Protein AF-0000000082588141 (afdb_homodimer)

Organism: Myotis myotis (NCBI:txid51298)

Sequence (376 aa):
MLQYVCDSSPEVRQAAAYGLGVMAQYGGDNYRPFCTEALPLLVRVIQSVDSKTKENVNATENCISAVGKIMKFKPDCVNVEEVLPHWLSWLPLHEDKEEAVQTFSYLCDLIESNHPIVLGPNNTNLPKIFSIIAEGEMHEAIKHEDPCAKRLANVVRQVQTSGGLWTECIAHLSPEHQAAIQELLNSAMLQYVCDSSPEVRQAAAYGLGVMAQYGGDNYRPFCTEALPLLVRVIQSVDSKTKENVNATENCISAVGKIMKFKPDCVNVEEVLPHWLSWLPLHEDKEEAVQTFSYLCDLIESNHPIVLGPNNTNLPKIFSIIAEGEMHEAIKHEDPCAKRLANVVRQVQTSGGLWTECIAHLSPEHQAAIQELLNSA

Radius of gyration: 24.06 Å; Cα contacts (8 Å, |Δi|>4): 519; chains: 2; bounding box: 43×70×49 Å

Foldseek 3Di:
DQVQCQPPQLVSVLVVLLVLLCCLQPNDPVCLQVLLSNLVSLVCLLPDPCCCPPRRVNSNLSSLLSVLSNCVRVVVSDPCLVCVVVSLVSADRQDPLVSRLSNLQSLLVCVVVVPCSCQDDVRPCVLVVLLRQLVCQVRVSDDLVDPSLVSVLVSLVVLVVVPVSNVVSLVSDDPSSNVSNVVSNVSD/DQVQCQPPQLVSVLVVLLVLLCCLQPNDPVCLQVLLSNLVSLVCLLPDPCCCPPRRVNSNLSSLLSVLSNCVRVVVSDVCLVCVVVSLVSADRQDPLVSRLSNLQSLLVCVVVVPCSCLDDVRPCVLSVLLRQLVCQLRVSDPLPDPSLVSVLVSLVVLVVVPVSNVVSLVSDDPSSNVSNVVSNVSD

Structure (mmCIF, N/CA/C/O backbone):
data_AF-0000000082588141-model_v1
#
loop_
_entity.id
_entity.type
_entity.pdbx_description
1 polymer 'Importin 5'
#
loop_
_atom_site.group_PDB
_atom_site.id
_atom_site.type_symbol
_atom_site.label_atom_id
_atom_site.label_alt_id
_atom_site.label_comp_id
_atom_site.label_asym_id
_atom_site.label_entity_id
_atom_site.label_seq_id
_atom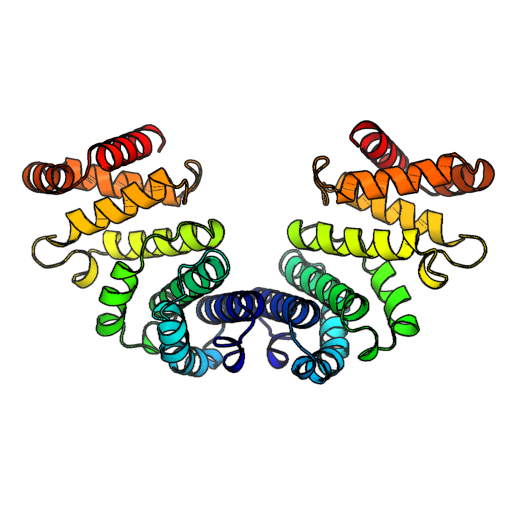_site.pdbx_PDB_ins_code
_atom_site.Cartn_x
_atom_site.Cartn_y
_atom_site.Cartn_z
_atom_site.occupancy
_atom_site.B_iso_or_equiv
_atom_site.auth_seq_id
_atom_site.auth_comp_id
_atom_site.auth_asym_id
_atom_site.auth_atom_id
_atom_site.pdbx_PDB_model_num
ATOM 1 N N . MET A 1 1 ? -15.891 -0.976 -2.75 1 80.69 1 MET A N 1
ATOM 2 C CA . MET A 1 1 ? -14.633 -1.536 -3.24 1 80.69 1 MET A CA 1
ATOM 3 C C . MET A 1 1 ? -14.805 -2.121 -4.637 1 80.69 1 MET A C 1
ATOM 5 O O . MET A 1 1 ? -14.062 -1.771 -5.559 1 80.69 1 MET A O 1
ATOM 9 N N . LEU A 1 2 ? -15.867 -2.846 -4.918 1 88.88 2 LEU A N 1
ATOM 10 C CA . LEU A 1 2 ? -16.078 -3.533 -6.188 1 88.88 2 LEU A CA 1
ATOM 11 C C . LEU A 1 2 ? -16.266 -2.533 -7.324 1 88.88 2 LEU A C 1
ATOM 13 O O . LEU A 1 2 ? -15.719 -2.719 -8.414 1 88.88 2 LEU A O 1
ATOM 17 N N . GLN A 1 3 ? -16.953 -1.489 -7.016 1 88.06 3 GLN A N 1
ATOM 18 C CA . GLN A 1 3 ? -17.312 -0.537 -8.062 1 88.06 3 GLN A CA 1
ATOM 19 C C . GLN A 1 3 ? -16.078 0.215 -8.57 1 88.06 3 GLN A C 1
ATOM 21 O O . GLN A 1 3 ? -16.125 0.835 -9.633 1 88.06 3 GLN A O 1
ATOM 26 N N . TYR A 1 4 ? -15.008 0.095 -7.844 1 93.5 4 TYR A N 1
ATOM 27 C CA . TYR A 1 4 ? -13.852 0.921 -8.164 1 93.5 4 TYR A CA 1
ATOM 28 C C . TYR A 1 4 ? -12.781 0.103 -8.883 1 93.5 4 TYR A C 1
ATOM 30 O O . TYR A 1 4 ? -11.766 0.648 -9.328 1 93.5 4 TYR A O 1
ATOM 38 N N . VAL A 1 5 ? -13 -1.153 -9.055 1 96.44 5 VAL A N 1
ATOM 39 C CA . VAL A 1 5 ? -12.031 -2.047 -9.672 1 96.44 5 VAL A CA 1
ATOM 40 C C . VAL A 1 5 ? -11.828 -1.655 -11.133 1 96.44 5 VAL A C 1
ATOM 42 O O . VAL A 1 5 ? -10.734 -1.826 -11.688 1 96.44 5 VAL A O 1
ATOM 45 N N . CYS A 1 6 ? -12.836 -1.077 -11.758 1 96.88 6 CYS A N 1
ATOM 46 C CA . CYS A 1 6 ? -12.758 -0.706 -13.172 1 96.88 6 CYS A CA 1
ATOM 47 C C . CYS A 1 6 ? -12.805 0.808 -13.336 1 96.88 6 CYS A C 1
ATOM 49 O O . CYS A 1 6 ? -13.289 1.309 -14.359 1 96.88 6 CYS A O 1
ATOM 51 N N . ASP A 1 7 ? -12.43 1.57 -12.352 1 96.56 7 ASP A N 1
ATOM 52 C CA . ASP A 1 7 ? -12.414 3.029 -12.391 1 96.56 7 ASP A CA 1
ATOM 53 C C . ASP A 1 7 ? -11.516 3.533 -13.516 1 96.56 7 ASP A C 1
ATOM 55 O O . ASP A 1 7 ? -10.609 2.824 -13.961 1 96.56 7 ASP A O 1
ATOM 59 N N . SER A 1 8 ? -11.812 4.707 -13.984 1 95.94 8 SER A N 1
ATOM 60 C CA . SER A 1 8 ? -10.984 5.301 -15.031 1 95.94 8 SER A CA 1
ATOM 61 C C . SER A 1 8 ? -9.594 5.645 -14.516 1 95.94 8 SER A C 1
ATOM 63 O O . SER A 1 8 ? -8.633 5.688 -15.289 1 95.94 8 SER A O 1
ATOM 65 N N . SER A 1 9 ? -9.453 5.914 -13.219 1 96.69 9 SER A N 1
ATOM 66 C CA . SER A 1 9 ? -8.172 6.223 -12.609 1 96.69 9 SER A CA 1
ATOM 67 C C . SER A 1 9 ? -7.406 4.949 -12.25 1 96.69 9 SER A C 1
ATOM 69 O O . SER A 1 9 ? -7.883 4.133 -11.469 1 96.69 9 SER A O 1
ATOM 71 N N . PRO A 1 10 ? -6.199 4.758 -12.781 1 97.62 10 PRO A N 1
ATOM 72 C CA . PRO A 1 10 ? -5.422 3.561 -12.453 1 97.62 10 PRO A CA 1
ATOM 73 C C . PRO A 1 10 ? -5.07 3.475 -10.969 1 97.62 10 PRO A C 1
ATOM 75 O O . PRO A 1 10 ? -4.996 2.377 -10.414 1 97.62 10 PRO A O 1
ATOM 78 N N . GLU A 1 11 ? -4.891 4.637 -10.352 1 97.62 11 GLU A N 1
ATOM 79 C CA . GLU A 1 11 ? -4.574 4.652 -8.922 1 97.62 11 GLU A CA 1
ATOM 80 C C . GLU A 1 11 ? -5.738 4.117 -8.094 1 97.62 11 GLU A C 1
ATOM 82 O O . GLU A 1 11 ? -5.535 3.357 -7.145 1 97.62 11 GLU A O 1
ATOM 87 N N . VAL A 1 12 ? -6.898 4.531 -8.523 1 97.12 12 VAL A N 1
ATOM 88 C CA . VAL A 1 12 ? -8.102 4.074 -7.832 1 97.12 12 VAL A CA 1
ATOM 89 C C . VAL A 1 12 ? -8.289 2.576 -8.07 1 97.12 12 VAL A C 1
ATOM 91 O O . VAL A 1 12 ? -8.609 1.833 -7.141 1 97.12 12 VAL A O 1
ATOM 94 N N . ARG A 1 13 ? -8.039 2.117 -9.305 1 98.12 13 ARG A N 1
ATOM 95 C CA . ARG A 1 13 ? -8.125 0.689 -9.594 1 98.12 13 ARG A CA 1
ATOM 96 C C . ARG A 1 13 ? -7.125 -0.103 -8.758 1 98.12 13 ARG A C 1
ATOM 98 O O . ARG A 1 13 ? -7.453 -1.168 -8.234 1 98.12 13 ARG A O 1
ATOM 105 N N . GLN A 1 14 ? -5.918 0.408 -8.664 1 98.12 14 GLN A N 1
ATOM 106 C CA . GLN A 1 14 ? -4.871 -0.254 -7.891 1 98.12 14 GLN A CA 1
ATOM 107 C C . GLN A 1 14 ? -5.277 -0.412 -6.43 1 98.12 14 GLN A C 1
ATOM 109 O O . GLN A 1 14 ? -5.129 -1.49 -5.852 1 98.12 14 GLN A O 1
ATOM 114 N N . ALA A 1 15 ? -5.781 0.652 -5.859 1 97.12 15 ALA A N 1
ATOM 115 C CA . ALA A 1 15 ? -6.199 0.633 -4.461 1 97.12 15 ALA A CA 1
ATOM 116 C C . ALA A 1 15 ? -7.352 -0.344 -4.25 1 97.12 15 ALA A C 1
ATOM 118 O O . ALA A 1 15 ? -7.391 -1.058 -3.244 1 97.12 1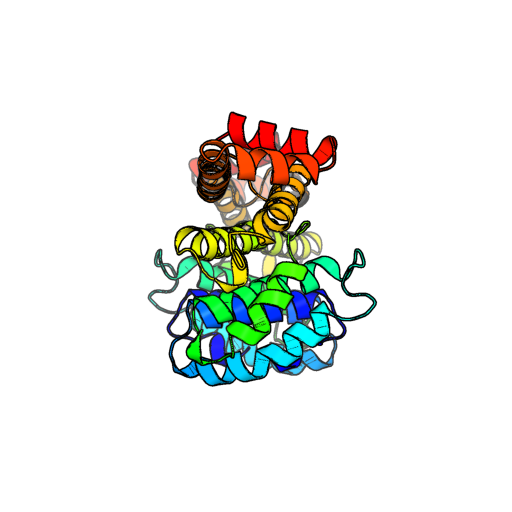5 ALA A O 1
ATOM 119 N N . ALA A 1 16 ? -8.305 -0.338 -5.18 1 96.62 16 ALA A N 1
ATOM 120 C CA . ALA A 1 16 ? -9.453 -1.237 -5.086 1 96.62 16 ALA A CA 1
ATOM 121 C C . ALA A 1 16 ? -9.016 -2.697 -5.141 1 96.62 16 ALA A C 1
ATOM 123 O O . ALA A 1 16 ? -9.445 -3.514 -4.324 1 96.62 16 ALA A O 1
ATOM 124 N N . ALA A 1 17 ? -8.148 -3 -6.098 1 97.81 17 ALA A N 1
ATOM 125 C CA . ALA A 1 17 ? -7.641 -4.363 -6.242 1 97.81 17 ALA A CA 1
ATOM 126 C C . ALA A 1 17 ? -6.879 -4.801 -4.992 1 97.81 17 ALA A C 1
ATOM 128 O O . ALA A 1 17 ? -7.066 -5.914 -4.5 1 97.81 17 ALA A O 1
ATOM 129 N N . TYR A 1 18 ? -6.047 -3.887 -4.527 1 97.81 18 TYR A N 1
ATOM 130 C CA . TYR A 1 18 ? -5.32 -4.16 -3.291 1 97.81 18 TYR A CA 1
ATOM 131 C C . TYR A 1 18 ? -6.281 -4.473 -2.15 1 97.81 18 TYR A C 1
ATOM 133 O O . TYR A 1 18 ? -6.098 -5.453 -1.426 1 97.81 18 TYR A O 1
ATOM 141 N N . GLY A 1 19 ? -7.277 -3.686 -1.973 1 96.44 19 GLY A N 1
ATOM 142 C CA . GLY A 1 19 ? -8.273 -3.906 -0.935 1 96.44 19 GLY A CA 1
ATOM 143 C C . GLY A 1 19 ? -8.984 -5.238 -1.064 1 96.44 19 GLY A C 1
ATOM 144 O O . GLY A 1 19 ? -9.188 -5.941 -0.071 1 96.44 19 GLY A O 1
ATOM 145 N N . LEU A 1 20 ? -9.336 -5.609 -2.24 1 96.56 20 LEU A N 1
ATOM 146 C CA . LEU A 1 20 ? -10.016 -6.883 -2.475 1 96.56 20 LEU A CA 1
ATOM 147 C C . LEU A 1 20 ? -9.117 -8.047 -2.076 1 96.56 20 LEU A C 1
ATOM 149 O O . LEU A 1 20 ? -9.586 -9.016 -1.472 1 96.56 20 LEU A O 1
ATOM 153 N N . GLY A 1 21 ? -7.84 -7.941 -2.453 1 97.38 21 GLY A N 1
ATOM 154 C CA . GLY A 1 21 ? -6.91 -8.977 -2.027 1 97.38 21 GLY A CA 1
ATOM 155 C C . GLY A 1 21 ? -6.82 -9.109 -0.519 1 97.38 21 GLY A C 1
ATOM 156 O O . GLY A 1 21 ? -6.824 -10.227 0.009 1 97.38 21 GLY A O 1
ATOM 157 N N . VAL A 1 22 ? -6.734 -7.988 0.142 1 97.06 22 VAL A N 1
ATOM 158 C CA . VAL A 1 22 ? -6.641 -7.973 1.599 1 97.06 22 VAL A CA 1
ATOM 159 C C . VAL A 1 22 ? -7.902 -8.586 2.203 1 97.06 22 VAL A C 1
ATOM 161 O O . VAL A 1 22 ? -7.828 -9.359 3.164 1 97.06 22 VAL A O 1
ATOM 164 N N . MET A 1 23 ? -9.047 -8.242 1.633 1 95.75 23 MET A N 1
ATOM 165 C CA . MET A 1 23 ? -10.305 -8.781 2.135 1 95.75 23 MET A CA 1
ATOM 166 C C . MET A 1 23 ? -10.367 -10.289 1.958 1 95.75 23 MET A C 1
ATOM 168 O O . MET A 1 23 ? -10.883 -11 2.822 1 95.75 23 MET A O 1
ATOM 172 N N . ALA A 1 24 ? -9.898 -10.758 0.836 1 96.88 24 ALA A N 1
ATOM 173 C CA . ALA A 1 24 ? -9.844 -12.203 0.623 1 96.88 24 ALA A CA 1
ATOM 174 C C . ALA A 1 24 ? -8.984 -12.883 1.679 1 96.88 24 ALA A C 1
ATOM 176 O O . ALA A 1 24 ? -9.344 -13.938 2.201 1 96.88 24 ALA A O 1
ATOM 177 N N . GLN A 1 25 ? -7.926 -12.297 2.014 1 97.25 25 GLN A N 1
ATOM 178 C CA . GLN A 1 25 ? -6.926 -12.906 2.881 1 97.25 25 GLN A CA 1
ATOM 179 C C . GLN A 1 25 ? -7.309 -12.766 4.352 1 97.25 25 GLN A C 1
ATOM 181 O O . GLN A 1 25 ? -7.137 -13.695 5.137 1 97.25 25 GLN A O 1
ATOM 186 N N . TYR A 1 26 ? -7.832 -11.594 4.711 1 96.88 26 TYR A N 1
ATOM 187 C CA . TYR A 1 26 ? -7.992 -11.312 6.137 1 96.88 26 TYR A CA 1
ATOM 188 C C . TYR A 1 26 ? -9.461 -11.109 6.492 1 96.88 26 TYR A C 1
ATOM 190 O O . TYR A 1 26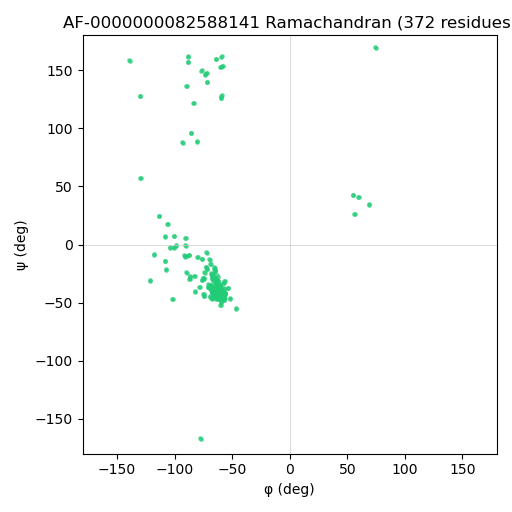 ? -9.812 -10.984 7.668 1 96.88 26 TYR A O 1
ATOM 198 N N . GLY A 1 27 ? -10.195 -11.062 5.43 1 93.12 27 GLY A N 1
ATOM 199 C CA . GLY A 1 27 ? -11.617 -10.898 5.684 1 93.12 27 GLY A CA 1
ATOM 200 C C . GLY A 1 27 ? -12.297 -12.18 6.141 1 93.12 27 GLY A C 1
ATOM 201 O O . GLY A 1 27 ? -11.781 -13.273 5.898 1 93.12 27 GLY A O 1
ATOM 202 N N . GLY A 1 28 ? -13.266 -12.219 6.902 1 88.81 28 GLY A N 1
ATOM 203 C CA . GLY A 1 28 ? -14.031 -13.383 7.328 1 88.81 28 GLY A CA 1
ATOM 204 C C . GLY A 1 28 ? -14.992 -13.883 6.273 1 88.81 28 GLY A C 1
ATOM 205 O O . GLY A 1 28 ? -14.906 -13.5 5.105 1 88.81 28 GLY A O 1
ATOM 206 N N . ASP A 1 29 ? -15.898 -14.742 6.617 1 90.31 29 ASP A N 1
ATOM 207 C CA . ASP A 1 29 ? -16.828 -15.414 5.719 1 90.31 29 ASP A CA 1
ATOM 208 C C . ASP A 1 29 ? -17.797 -14.414 5.086 1 90.31 29 ASP A C 1
ATOM 210 O O . ASP A 1 29 ? -18.312 -14.656 3.994 1 90.31 29 ASP A O 1
ATOM 214 N N . ASN A 1 30 ? -17.922 -13.273 5.691 1 88.88 30 ASN A N 1
ATOM 215 C CA . ASN A 1 30 ? -18.844 -12.258 5.188 1 88.88 30 ASN A CA 1
ATOM 216 C C . ASN A 1 30 ? -18.312 -11.602 3.914 1 88.88 30 ASN A C 1
ATOM 218 O O . ASN A 1 30 ? -19.047 -10.914 3.207 1 88.88 30 ASN A O 1
ATOM 222 N N . TYR A 1 31 ? -17.078 -11.922 3.531 1 91.12 31 TYR A N 1
ATOM 223 C CA . TYR A 1 31 ? -16.469 -11.305 2.355 1 91.12 31 TYR A CA 1
ATOM 224 C C . TYR A 1 31 ? -16.531 -12.242 1.156 1 91.12 31 TYR A C 1
ATOM 226 O O . TYR A 1 31 ? -16.172 -11.867 0.042 1 91.12 31 TYR A O 1
ATOM 234 N N . ARG A 1 32 ? -17.031 -13.414 1.361 1 91.88 32 ARG A N 1
ATOM 235 C CA . ARG A 1 32 ? -17.047 -14.438 0.325 1 91.88 32 ARG A CA 1
ATOM 236 C C . ARG A 1 32 ? -17.812 -13.969 -0.901 1 91.88 32 ARG A C 1
ATOM 238 O O . ARG A 1 32 ? -17.312 -14.039 -2.025 1 91.88 32 ARG A O 1
ATOM 245 N N . PRO A 1 33 ? -19 -13.383 -0.737 1 90.44 33 PRO A N 1
ATOM 246 C CA . PRO A 1 33 ? -19.719 -12.922 -1.924 1 90.44 33 PRO A CA 1
ATOM 247 C C . PRO A 1 33 ? -18.969 -11.828 -2.688 1 90.44 33 PRO A C 1
ATOM 249 O O . PRO A 1 33 ? -19.047 -11.766 -3.916 1 90.44 33 PRO A O 1
ATOM 252 N N . PHE A 1 34 ? -18.234 -11.07 -1.982 1 88.12 34 PHE A N 1
ATOM 253 C CA . PHE A 1 34 ? -17.453 -10 -2.602 1 88.12 34 PHE A CA 1
ATOM 254 C C . PHE A 1 34 ? -16.344 -10.562 -3.477 1 88.12 34 PHE A C 1
ATOM 256 O O . PHE A 1 34 ? -16.094 -10.055 -4.57 1 88.12 34 PHE A O 1
ATOM 263 N N . CYS A 1 35 ? -15.773 -11.594 -2.99 1 92.25 35 CYS A N 1
ATOM 264 C CA . CYS A 1 35 ? -14.711 -12.234 -3.752 1 92.25 35 CYS A CA 1
ATOM 265 C C . CYS A 1 35 ? -15.25 -12.844 -5.039 1 92.25 35 CYS A C 1
ATOM 267 O O . CYS A 1 35 ? -14.625 -12.734 -6.098 1 92.25 35 CYS A O 1
ATOM 269 N N . THR A 1 36 ? -16.422 -13.406 -4.941 1 95.88 36 THR A N 1
ATOM 270 C CA . THR A 1 36 ? -17.047 -14.023 -6.102 1 95.88 36 THR A CA 1
ATOM 271 C C . THR A 1 36 ? -17.375 -12.969 -7.156 1 95.88 36 THR A C 1
ATOM 273 O O . THR A 1 36 ? -17.109 -13.164 -8.344 1 95.88 36 THR A O 1
ATOM 276 N N . GLU A 1 37 ? -17.906 -11.898 -6.672 1 96.25 37 GLU A N 1
ATOM 277 C CA . GLU A 1 37 ? -18.328 -10.836 -7.582 1 96.25 37 GLU A CA 1
ATOM 278 C C . GLU A 1 37 ? -17.141 -10.078 -8.148 1 96.25 37 GLU A C 1
ATOM 280 O O . GLU A 1 37 ? -17.219 -9.516 -9.242 1 96.25 37 GLU A O 1
ATOM 285 N N . ALA A 1 38 ? -16.062 -10.109 -7.43 1 97.12 38 ALA A N 1
ATOM 286 C CA . ALA A 1 38 ? -14.891 -9.32 -7.789 1 97.12 38 ALA A CA 1
ATOM 287 C C . ALA A 1 38 ? -14.141 -9.961 -8.953 1 97.12 38 ALA A C 1
ATOM 289 O O . ALA A 1 38 ? -13.539 -9.266 -9.773 1 97.12 38 ALA A O 1
ATOM 290 N N . LEU A 1 39 ? -14.188 -11.273 -9.062 1 97.69 39 LEU A N 1
ATOM 291 C CA . LEU A 1 39 ? -13.305 -12.016 -9.953 1 97.69 39 LEU A CA 1
ATOM 292 C C . LEU A 1 39 ? -13.5 -11.578 -11.398 1 97.69 39 LEU A C 1
ATOM 294 O O . LEU A 1 39 ? -12.539 -11.219 -12.078 1 97.69 39 LEU A O 1
ATOM 298 N N . PRO A 1 40 ? -14.758 -11.516 -11.906 1 97.62 40 PRO A N 1
ATOM 299 C CA . PRO A 1 40 ? -14.922 -11.117 -13.305 1 97.62 40 PRO A CA 1
ATOM 300 C C . PRO A 1 40 ? -14.461 -9.688 -13.562 1 97.62 40 PRO A C 1
ATOM 302 O O . PRO A 1 40 ? -13.969 -9.375 -14.656 1 97.62 40 PRO A O 1
ATOM 305 N N . LEU A 1 41 ? -14.602 -8.805 -12.609 1 98.19 41 LEU A N 1
ATOM 306 C CA . LEU A 1 41 ? -14.164 -7.422 -12.758 1 98.19 41 LEU A CA 1
ATOM 307 C C . LEU A 1 41 ? -12.641 -7.336 -12.805 1 98.19 41 LEU A C 1
ATOM 309 O O . LEU A 1 41 ? -12.078 -6.609 -13.625 1 98.19 41 LEU A O 1
ATOM 313 N N . LEU A 1 42 ? -11.992 -8.078 -11.883 1 98.56 42 LEU A N 1
ATOM 314 C CA . LEU A 1 42 ? -10.539 -8.125 -11.875 1 98.56 42 LEU A CA 1
ATOM 315 C C . LEU A 1 42 ? -9.992 -8.641 -13.203 1 98.56 42 LEU A C 1
ATOM 317 O O . LEU A 1 42 ? -9.078 -8.047 -13.773 1 98.56 42 LEU A O 1
ATOM 321 N N . VAL A 1 43 ? -10.562 -9.672 -13.695 1 98.44 43 VAL A N 1
ATOM 322 C CA . VAL A 1 43 ? -10.141 -10.289 -14.945 1 98.44 43 VAL A CA 1
ATOM 323 C C . VAL A 1 43 ? -10.32 -9.305 -16.094 1 98.44 43 VAL A C 1
ATOM 325 O O . VAL A 1 43 ? -9.469 -9.227 -16.984 1 98.44 43 VAL A O 1
ATOM 328 N N . ARG A 1 44 ? -11.398 -8.602 -16.078 1 98.06 44 ARG A N 1
ATOM 329 C CA . ARG A 1 44 ? -11.656 -7.605 -17.094 1 98.06 44 ARG A CA 1
ATOM 330 C C . ARG A 1 44 ? -10.531 -6.578 -17.156 1 98.06 44 ARG A C 1
ATOM 332 O O . ARG A 1 44 ? -10.07 -6.223 -18.25 1 98.06 44 ARG A O 1
ATOM 339 N N . VAL A 1 45 ? -10.07 -6.078 -16.016 1 98.56 45 VAL A N 1
ATOM 340 C CA . VAL A 1 45 ? -8.992 -5.098 -15.961 1 98.56 45 VAL A CA 1
ATOM 341 C C . VAL A 1 45 ? -7.703 -5.727 -16.484 1 98.56 45 VAL A C 1
ATOM 343 O O . VAL A 1 45 ? -6.977 -5.105 -17.266 1 98.56 45 VAL A O 1
ATOM 346 N N . ILE A 1 46 ? -7.395 -6.949 -16.125 1 98.75 46 ILE A N 1
ATOM 347 C CA . ILE A 1 46 ? -6.168 -7.648 -16.5 1 98.75 46 ILE A CA 1
ATOM 348 C C . ILE A 1 46 ? -6.121 -7.836 -18.016 1 98.75 46 ILE A C 1
ATOM 350 O O . ILE A 1 46 ? -5.059 -7.715 -18.641 1 98.75 46 ILE A O 1
ATOM 354 N N . GLN A 1 47 ? -7.23 -8 -18.594 1 98.31 47 GLN A N 1
ATOM 355 C CA . GLN A 1 47 ? -7.281 -8.359 -20.016 1 98.31 47 GLN A CA 1
ATOM 356 C C . GLN A 1 47 ? -7.535 -7.133 -20.891 1 98.31 47 GLN A C 1
ATOM 358 O O . GLN A 1 47 ? -7.625 -7.242 -22.109 1 98.31 47 GLN A O 1
ATOM 363 N N . SER A 1 48 ? -7.672 -6.016 -20.266 1 98 48 SER A N 1
ATOM 364 C CA . SER A 1 48 ? -7.871 -4.801 -21.062 1 98 48 SER A CA 1
ATOM 365 C C . SER A 1 48 ? -6.691 -4.547 -21.984 1 98 48 SER A C 1
ATOM 367 O O . SER A 1 48 ? -5.559 -4.91 -21.688 1 98 48 SER A O 1
ATOM 369 N N . VAL A 1 49 ? -6.898 -3.881 -23.094 1 97.5 49 VAL A N 1
ATOM 370 C CA . VAL A 1 49 ? -5.922 -3.689 -24.172 1 97.5 49 VAL A CA 1
ATOM 371 C C . VAL A 1 49 ? -4.77 -2.822 -23.656 1 97.5 49 VAL A C 1
ATOM 373 O O . VAL A 1 49 ? -3.615 -3.029 -24.047 1 97.5 49 VAL A O 1
ATOM 376 N N . ASP A 1 50 ? -5.023 -1.93 -22.75 1 97.56 50 ASP A N 1
ATOM 377 C CA . ASP A 1 50 ? -4.004 -0.995 -22.281 1 97.56 50 ASP A CA 1
ATOM 378 C C . ASP A 1 50 ? -3.51 -1.375 -20.891 1 97.56 50 ASP A C 1
ATOM 380 O O . ASP A 1 50 ? -2.92 -0.551 -20.188 1 97.56 50 ASP A O 1
ATOM 384 N N . SER A 1 51 ? -3.758 -2.613 -20.453 1 97.94 51 SER A N 1
ATOM 385 C CA . SER A 1 51 ? -3.492 -3.035 -19.078 1 97.94 51 SER A CA 1
ATOM 386 C C . SER A 1 51 ? -2 -2.994 -18.766 1 97.94 51 SER A C 1
ATOM 388 O O . SER A 1 51 ? -1.606 -2.791 -17.625 1 97.94 51 SER A O 1
ATOM 390 N N . LYS A 1 52 ? -1.149 -3.059 -19.781 1 96.75 52 LYS A N 1
ATOM 391 C CA . LYS A 1 52 ? 0.282 -3.207 -19.531 1 96.75 52 LYS A CA 1
ATOM 392 C C . LYS A 1 52 ? 1.031 -1.917 -19.859 1 96.75 52 LYS A C 1
ATOM 394 O O . LYS A 1 52 ? 2.264 -1.891 -19.844 1 96.75 52 LYS A O 1
ATOM 399 N N . THR A 1 53 ? 0.272 -0.872 -20.156 1 97.81 53 THR A N 1
ATOM 400 C CA . THR A 1 53 ? 0.933 0.417 -20.328 1 97.81 53 THR A CA 1
ATOM 401 C C . THR A 1 53 ? 1.567 0.873 -19.016 1 97.81 53 THR A C 1
ATOM 403 O O . THR A 1 53 ? 1.193 0.4 -17.938 1 97.81 53 THR A O 1
ATOM 406 N N . LYS A 1 54 ? 2.531 1.774 -19.109 1 97.06 54 LYS A N 1
ATOM 407 C CA . LYS A 1 54 ? 3.242 2.295 -17.953 1 97.06 54 LYS A CA 1
ATOM 408 C C . LYS A 1 54 ? 2.27 2.834 -16.906 1 97.06 54 LYS A C 1
ATOM 410 O O . LYS A 1 54 ? 2.479 2.658 -15.703 1 97.06 54 LYS A O 1
ATOM 415 N N . GLU A 1 55 ? 1.202 3.445 -17.328 1 97 55 GLU A N 1
ATOM 416 C CA . GLU A 1 55 ? 0.225 4.074 -16.438 1 97 55 GLU A CA 1
ATOM 417 C C . GLU A 1 55 ? -0.643 3.031 -15.742 1 97 55 GLU A C 1
ATOM 419 O O . GLU A 1 55 ? -1.054 3.223 -14.594 1 97 55 GLU A O 1
ATOM 424 N N . ASN A 1 56 ? -0.865 1.863 -16.391 1 98.12 56 ASN A N 1
ATOM 425 C CA . ASN A 1 56 ? -1.893 0.938 -15.93 1 98.12 56 ASN A CA 1
ATOM 426 C C . ASN A 1 56 ? -1.279 -0.311 -15.305 1 98.12 56 ASN A C 1
ATOM 428 O O . ASN A 1 56 ? -1.967 -1.066 -14.617 1 98.12 56 ASN A O 1
ATOM 432 N N . VAL A 1 57 ? -0.033 -0.529 -15.508 1 98.12 57 VAL A N 1
ATOM 433 C CA . VAL A 1 57 ? 0.586 -1.817 -15.211 1 98.12 57 VAL A CA 1
ATOM 434 C C . VAL A 1 57 ? 0.493 -2.104 -13.711 1 98.12 57 VAL A C 1
ATOM 436 O O . VAL A 1 57 ? 0.261 -3.246 -13.305 1 98.12 57 VAL A O 1
ATOM 439 N N . ASN A 1 58 ? 0.677 -1.109 -12.875 1 98 58 ASN A N 1
ATOM 440 C CA . ASN A 1 58 ? 0.603 -1.34 -11.43 1 98 58 ASN A CA 1
ATOM 441 C C . ASN A 1 58 ? -0.796 -1.774 -11.008 1 98 58 ASN A C 1
ATOM 443 O O . ASN A 1 58 ? -0.945 -2.664 -10.164 1 98 58 ASN A O 1
ATOM 447 N N . ALA A 1 59 ? -1.803 -1.128 -11.555 1 98.25 59 ALA A N 1
ATOM 448 C CA . ALA A 1 59 ? -3.18 -1.529 -11.281 1 98.25 59 ALA A CA 1
ATOM 449 C C . ALA A 1 59 ? -3.445 -2.951 -11.766 1 98.25 59 ALA A C 1
ATOM 451 O O . ALA A 1 59 ? -4.062 -3.752 -11.062 1 98.25 59 ALA A O 1
ATOM 452 N N . THR A 1 60 ? -2.969 -3.252 -12.93 1 98.69 60 THR A N 1
ATOM 453 C CA . THR A 1 60 ? -3.129 -4.586 -13.5 1 98.69 60 THR A CA 1
ATOM 454 C C . THR A 1 60 ? -2.479 -5.637 -12.609 1 98.69 60 THR A C 1
ATOM 456 O O . THR A 1 60 ? -3.084 -6.672 -12.312 1 98.69 60 THR A O 1
ATOM 459 N N . GLU A 1 61 ? -1.303 -5.332 -12.164 1 98.62 61 GLU A N 1
ATOM 460 C CA . GLU A 1 61 ? -0.557 -6.297 -11.359 1 98.62 61 GLU A CA 1
ATOM 461 C C . GLU A 1 61 ? -1.211 -6.5 -10 1 98.62 61 GLU A C 1
ATOM 463 O O . GLU A 1 61 ? -1.198 -7.609 -9.453 1 98.62 61 GLU A O 1
ATOM 468 N N . ASN A 1 62 ? -1.764 -5.438 -9.438 1 98.69 62 ASN A N 1
ATOM 469 C CA . ASN A 1 62 ? -2.523 -5.602 -8.203 1 98.69 62 ASN A CA 1
ATOM 470 C C . ASN A 1 62 ? -3.766 -6.461 -8.422 1 98.69 62 ASN A C 1
ATOM 472 O O . ASN A 1 62 ? -4.168 -7.215 -7.535 1 98.69 62 ASN A O 1
ATOM 476 N N . CYS A 1 63 ? -4.363 -6.355 -9.586 1 98.75 63 CYS A N 1
ATOM 477 C CA . CYS A 1 63 ? -5.5 -7.215 -9.906 1 98.75 63 CYS A CA 1
ATOM 478 C C . CYS A 1 63 ? -5.07 -8.672 -9.984 1 98.75 63 CYS A C 1
ATOM 480 O O . CYS A 1 63 ? -5.762 -9.555 -9.469 1 98.75 63 CYS A O 1
ATOM 482 N N . ILE A 1 64 ? -3.982 -8.914 -10.617 1 98.81 64 ILE A N 1
ATOM 483 C CA . ILE A 1 64 ? -3.463 -10.273 -10.727 1 98.81 64 ILE A CA 1
ATOM 484 C C . ILE A 1 64 ? -3.207 -10.844 -9.328 1 98.81 64 ILE A C 1
ATOM 486 O O . ILE A 1 64 ? -3.602 -11.969 -9.031 1 98.81 64 ILE A O 1
ATOM 490 N N . SER A 1 65 ? -2.574 -10.016 -8.523 1 98.75 65 SER A N 1
ATOM 491 C CA . SER A 1 65 ? -2.299 -10.43 -7.148 1 98.75 65 SER A CA 1
ATOM 492 C C . SER A 1 65 ? -3.59 -10.711 -6.387 1 98.75 65 SER A C 1
ATOM 494 O O . SER A 1 65 ? -3.664 -11.672 -5.613 1 98.75 65 SER A O 1
ATOM 496 N N . ALA A 1 66 ? -4.574 -9.859 -6.562 1 98.5 66 ALA A N 1
ATOM 497 C CA . ALA A 1 66 ? -5.859 -10.055 -5.891 1 98.5 66 ALA A CA 1
ATOM 498 C C . ALA A 1 66 ? -6.5 -11.375 -6.309 1 98.5 66 ALA A C 1
ATOM 500 O O . ALA A 1 66 ? -7.043 -12.102 -5.473 1 98.5 66 ALA A O 1
ATOM 501 N N . VAL A 1 67 ? -6.453 -11.711 -7.582 1 98.62 67 VAL A N 1
ATOM 502 C CA . VAL A 1 67 ? -6.984 -12.984 -8.07 1 98.62 67 VAL A CA 1
ATOM 503 C C . VAL A 1 67 ? -6.273 -14.141 -7.367 1 98.62 67 VAL A C 1
ATOM 505 O O . VAL A 1 67 ? -6.918 -15.086 -6.914 1 98.62 67 VAL A O 1
ATOM 508 N N . GLY A 1 68 ? -4.965 -14.008 -7.297 1 98.62 68 GLY A N 1
ATOM 509 C CA . GLY A 1 68 ? -4.203 -15.023 -6.586 1 98.62 68 GLY A CA 1
ATOM 510 C C . GLY A 1 68 ? -4.625 -15.188 -5.141 1 98.62 68 GLY A C 1
ATOM 511 O O . GLY A 1 68 ? -4.797 -16.312 -4.66 1 98.62 68 GLY A O 1
ATOM 512 N N . LYS A 1 69 ? -4.82 -14.117 -4.449 1 98.5 69 LYS A N 1
ATOM 513 C CA . LYS A 1 69 ? -5.223 -14.156 -3.047 1 98.5 69 LYS A CA 1
ATOM 514 C C . LYS A 1 69 ? -6.605 -14.781 -2.891 1 98.5 69 LYS A C 1
ATOM 516 O O . LYS A 1 69 ? -6.848 -15.539 -1.951 1 98.5 69 LYS A O 1
ATOM 521 N N . ILE A 1 70 ? -7.465 -14.453 -3.801 1 98.12 70 ILE A N 1
ATOM 522 C CA . ILE A 1 70 ? -8.805 -15.031 -3.758 1 98.12 70 ILE A CA 1
ATOM 523 C C . ILE A 1 70 ? -8.719 -16.547 -3.91 1 98.12 70 ILE A C 1
ATOM 525 O O . ILE A 1 70 ? -9.328 -17.297 -3.139 1 98.12 70 ILE A O 1
ATOM 529 N N . MET A 1 71 ? -7.941 -17.031 -4.867 1 98 71 MET A N 1
ATOM 530 C CA . MET A 1 71 ? -7.801 -18.469 -5.074 1 98 71 MET A CA 1
ATOM 531 C C . MET A 1 71 ? -7.16 -19.125 -3.859 1 98 71 MET A C 1
ATOM 533 O O . MET A 1 71 ? -7.543 -20.234 -3.477 1 98 71 MET A O 1
ATOM 537 N N . LYS A 1 72 ? -6.262 -18.469 -3.285 1 97.75 72 LYS A N 1
ATOM 538 C CA . LYS A 1 72 ? -5.5 -19.047 -2.184 1 97.75 72 LYS A CA 1
ATOM 539 C C . LYS A 1 72 ? -6.328 -19.094 -0.903 1 97.75 72 LYS A C 1
ATOM 541 O O . LYS A 1 72 ? -6.359 -20.109 -0.208 1 97.75 72 LYS A O 1
ATOM 546 N N . PHE A 1 73 ? -7.059 -18.016 -0.615 1 97.56 73 PHE A N 1
ATOM 547 C CA . PHE A 1 73 ? -7.629 -17.875 0.72 1 97.56 73 PHE A CA 1
ATOM 548 C C . PHE A 1 73 ? -9.133 -18.109 0.691 1 97.56 73 PHE A C 1
ATOM 550 O O . PHE A 1 73 ? -9.75 -18.359 1.729 1 97.56 73 PHE A O 1
ATOM 557 N N . LYS A 1 74 ? -9.719 -17.938 -0.464 1 97.19 74 LYS A N 1
ATOM 558 C CA . LYS A 1 74 ? -11.148 -18.172 -0.643 1 97.19 74 LYS A CA 1
ATOM 559 C C . LYS A 1 74 ? -11.406 -19.078 -1.842 1 97.19 74 LYS A C 1
ATOM 561 O O . LYS A 1 74 ? -12.195 -18.75 -2.727 1 97.19 74 LYS A O 1
ATOM 566 N N . PRO A 1 75 ? -10.812 -20.281 -1.821 1 95.75 75 PRO A N 1
ATOM 567 C CA . PRO A 1 75 ? -10.906 -21.141 -3.004 1 95.75 75 PRO A CA 1
ATOM 568 C C . PRO A 1 75 ? -12.336 -21.578 -3.289 1 95.75 75 PRO A C 1
ATOM 570 O O . PRO A 1 75 ? -12.68 -21.891 -4.438 1 95.75 75 PRO A O 1
ATOM 573 N N . ASP A 1 76 ? -13.234 -21.562 -2.328 1 95.5 76 ASP A N 1
ATOM 574 C CA . ASP A 1 76 ? -14.609 -22.031 -2.49 1 95.5 76 ASP A CA 1
ATOM 575 C C . ASP A 1 76 ? -15.469 -20.969 -3.184 1 95.5 76 ASP A C 1
ATOM 577 O O . ASP A 1 76 ? -16.578 -21.281 -3.639 1 95.5 76 ASP A O 1
ATOM 581 N N . CYS A 1 77 ? -14.914 -19.781 -3.301 1 94.75 77 CYS A N 1
ATOM 582 C CA . CYS A 1 77 ? -15.688 -18.688 -3.879 1 94.75 77 CYS A CA 1
ATOM 583 C C . CYS A 1 77 ? -15.484 -18.609 -5.387 1 94.75 77 CYS A C 1
ATOM 585 O O . CYS A 1 77 ? -16.172 -17.859 -6.074 1 94.75 77 CYS A O 1
ATOM 587 N N . VAL A 1 78 ? -14.508 -19.375 -5.879 1 95.88 78 VAL A N 1
ATOM 588 C CA . VAL A 1 78 ? -14.203 -19.312 -7.301 1 95.88 78 VAL A CA 1
ATOM 589 C C . VAL A 1 78 ? -13.922 -20.719 -7.828 1 95.88 78 VAL A C 1
ATOM 591 O O . VAL A 1 78 ? -13.695 -21.641 -7.047 1 95.88 78 VAL A O 1
ATOM 594 N N . ASN A 1 79 ? -14.062 -20.891 -9.117 1 96.19 79 ASN A N 1
ATOM 595 C CA . ASN A 1 79 ? -13.602 -22.109 -9.758 1 96.19 79 ASN A CA 1
ATOM 596 C C . ASN A 1 79 ? -12.094 -22.078 -10.008 1 96.19 79 ASN A C 1
ATOM 598 O O . ASN A 1 79 ? -11.656 -21.703 -11.094 1 96.19 79 ASN A O 1
ATOM 602 N N . VAL A 1 80 ? -11.344 -22.5 -9.07 1 96.75 80 VAL A N 1
ATOM 603 C CA . VAL A 1 80 ? -9.883 -22.422 -9.109 1 96.75 80 VAL A CA 1
ATOM 604 C C . VAL A 1 80 ? -9.352 -23.125 -10.352 1 96.75 80 VAL A C 1
ATOM 606 O O . VAL A 1 80 ? -8.445 -22.625 -11.016 1 96.75 80 VAL A O 1
ATOM 609 N N . GLU A 1 81 ? -9.867 -24.203 -10.68 1 95.69 81 GLU A N 1
ATOM 610 C CA . GLU A 1 81 ? -9.414 -25 -11.82 1 95.69 81 GLU A CA 1
ATOM 611 C C . GLU A 1 81 ? -9.531 -24.203 -13.117 1 95.69 81 GLU A C 1
ATOM 613 O O . GLU A 1 81 ? -8.672 -24.312 -14 1 95.69 81 GLU A O 1
ATOM 618 N N . GLU A 1 82 ? -10.547 -23.469 -13.141 1 96.62 82 GLU A N 1
ATOM 619 C CA . GLU A 1 82 ? -10.789 -22.688 -14.352 1 96.62 82 GLU A CA 1
ATOM 620 C C . GLU A 1 82 ? -9.906 -21.438 -14.383 1 96.62 82 GLU A C 1
ATOM 622 O O . GLU A 1 82 ? -9.445 -21.031 -15.445 1 96.62 82 GLU A O 1
ATOM 627 N N . VAL A 1 83 ? -9.664 -20.828 -13.289 1 97.5 83 VAL A N 1
ATOM 628 C CA . VAL A 1 83 ? -9.016 -19.516 -13.211 1 97.5 83 VAL A CA 1
ATOM 629 C C . VAL A 1 83 ? -7.496 -19.703 -13.188 1 97.5 83 VAL A C 1
ATOM 631 O O . VAL A 1 83 ? -6.762 -18.859 -13.727 1 97.5 83 VAL A O 1
ATOM 634 N N . LEU A 1 84 ? -7.039 -20.766 -12.672 1 97.62 84 LEU A N 1
ATOM 635 C CA . LEU A 1 84 ? -5.633 -20.969 -12.344 1 97.62 84 LEU A CA 1
ATOM 636 C C . LEU A 1 84 ? -4.777 -20.953 -13.609 1 97.62 84 LEU A C 1
ATOM 638 O O . LEU A 1 84 ? -3.738 -20.281 -13.648 1 97.62 84 LEU A O 1
ATOM 642 N N . PRO A 1 85 ? -5.18 -21.578 -14.742 1 96.5 85 PRO A N 1
ATOM 643 C CA . PRO A 1 85 ? -4.363 -21.516 -15.953 1 96.5 85 PRO A CA 1
ATOM 644 C C . PRO A 1 85 ? -4.211 -20.078 -16.484 1 96.5 85 PRO A C 1
ATOM 646 O O . PRO A 1 85 ? -3.143 -19.703 -16.969 1 96.5 85 PRO A O 1
ATOM 649 N N . HIS A 1 86 ? -5.234 -19.312 -16.359 1 97.44 86 HIS A N 1
ATOM 650 C CA . HIS A 1 86 ? -5.164 -17.906 -16.766 1 97.44 86 HIS A CA 1
ATOM 651 C C . HIS A 1 86 ? -4.234 -17.125 -15.859 1 97.44 86 HIS A C 1
ATOM 653 O O . HIS A 1 86 ? -3.396 -16.359 -16.344 1 97.44 86 HIS A O 1
ATOM 659 N N . TRP A 1 87 ? -4.422 -17.344 -14.578 1 98.38 87 TRP A N 1
ATOM 660 C CA . TRP A 1 87 ? -3.584 -16.656 -13.609 1 98.38 87 TRP A CA 1
ATOM 661 C C . TRP A 1 87 ? -2.105 -16.922 -13.875 1 98.38 87 TRP A C 1
ATOM 663 O O . TRP A 1 87 ? -1.294 -15.984 -13.875 1 98.38 87 TRP A O 1
ATOM 673 N N . LEU A 1 88 ? -1.766 -18.156 -14.188 1 97.19 88 LEU A N 1
ATOM 674 C CA . LEU A 1 88 ? -0.388 -18.516 -14.508 1 97.19 88 LEU A CA 1
ATOM 675 C C . LEU A 1 88 ? 0.104 -17.766 -15.734 1 97.19 88 LEU A C 1
ATOM 677 O O . LEU A 1 88 ? 1.268 -17.359 -15.797 1 97.19 88 LEU A O 1
ATOM 681 N N . SER A 1 89 ? -0.76 -17.562 -16.625 1 96.88 89 SER A N 1
ATOM 682 C CA . SER A 1 89 ? -0.381 -16.906 -17.875 1 96.88 89 SER A CA 1
ATOM 683 C C . SER A 1 89 ? -0.122 -15.414 -17.672 1 96.88 89 SER A C 1
ATOM 685 O O . SER A 1 89 ? 0.493 -14.766 -18.516 1 96.88 89 SER A O 1
ATOM 687 N N . TRP A 1 90 ? -0.616 -14.836 -16.609 1 98.06 90 TRP A N 1
ATOM 688 C CA . TRP A 1 90 ? -0.448 -13.406 -16.344 1 98.06 90 TRP A CA 1
ATOM 689 C C . TRP A 1 90 ? 0.854 -13.148 -15.586 1 98.06 90 TRP A C 1
ATOM 691 O O . TRP A 1 90 ? 1.25 -11.992 -15.398 1 98.06 90 TRP A O 1
ATOM 701 N N . LEU A 1 91 ? 1.568 -14.211 -15.109 1 97.56 91 LEU A N 1
ATOM 702 C CA . LEU A 1 91 ? 2.787 -14.086 -14.312 1 97.56 91 LEU A CA 1
ATOM 703 C C . LEU A 1 91 ? 4.016 -14.008 -15.219 1 97.56 91 LEU A C 1
ATOM 705 O O . LEU A 1 91 ? 3.98 -14.461 -16.359 1 97.56 91 LEU A O 1
ATOM 709 N N . PRO A 1 92 ? 5.082 -13.398 -14.602 1 97.38 92 PRO A N 1
ATOM 710 C CA . PRO A 1 92 ? 5.254 -12.789 -13.281 1 97.38 92 PRO A CA 1
ATOM 711 C C . PRO A 1 92 ? 4.871 -11.312 -13.258 1 97.38 92 PRO A C 1
ATOM 713 O O . PRO A 1 92 ? 4.641 -10.711 -14.305 1 97.38 92 PRO A O 1
ATOM 716 N N . LEU A 1 93 ? 4.641 -10.766 -12.094 1 97.38 93 LEU A N 1
ATOM 717 C CA . LEU A 1 93 ? 4.551 -9.32 -11.898 1 97.38 93 LEU A CA 1
ATOM 718 C C . LEU A 1 93 ? 5.934 -8.68 -11.969 1 97.38 93 LEU A C 1
ATOM 720 O O . LEU A 1 93 ? 6.91 -9.242 -11.469 1 97.38 93 LEU A O 1
ATOM 724 N N . HIS A 1 94 ? 6.031 -7.43 -12.492 1 91.75 94 HIS A N 1
ATOM 725 C CA . HIS A 1 94 ? 7.336 -6.828 -12.742 1 91.75 94 HIS A CA 1
ATOM 726 C C . HIS A 1 94 ? 7.496 -5.52 -11.977 1 91.75 94 HIS A C 1
ATOM 728 O O . HIS A 1 94 ? 8.602 -5.168 -11.555 1 91.75 94 HIS A O 1
ATOM 734 N N . GLU A 1 95 ? 6.496 -4.859 -11.773 1 92.62 95 GLU A N 1
ATOM 735 C CA . GLU A 1 95 ? 6.59 -3.488 -11.281 1 92.62 95 GLU A CA 1
ATOM 736 C C . GLU A 1 95 ? 6.277 -3.416 -9.789 1 92.62 95 GLU A C 1
ATOM 738 O O . GLU A 1 95 ? 7.016 -2.795 -9.023 1 92.62 95 GLU A O 1
ATOM 743 N N . ASP A 1 96 ? 5.242 -4.027 -9.375 1 93.12 96 ASP A N 1
ATOM 744 C CA . ASP A 1 96 ? 4.848 -4.012 -7.973 1 93.12 96 ASP A CA 1
ATOM 745 C C . ASP A 1 96 ? 5.566 -5.105 -7.188 1 93.12 96 ASP A C 1
ATOM 747 O O . ASP A 1 96 ? 5.055 -6.223 -7.062 1 93.12 96 ASP A O 1
ATOM 751 N N . LYS A 1 97 ? 6.594 -4.793 -6.574 1 90.81 97 LYS A N 1
ATOM 752 C CA . LYS A 1 97 ? 7.48 -5.773 -5.949 1 90.81 97 LYS A CA 1
ATOM 753 C C . LYS A 1 97 ? 6.82 -6.406 -4.727 1 90.81 97 LYS A C 1
ATOM 755 O O . LYS A 1 97 ? 7.004 -7.598 -4.465 1 90.81 97 LYS A O 1
ATOM 760 N N . GLU A 1 98 ? 6.078 -5.598 -4.012 1 90.12 98 GLU A N 1
ATOM 761 C CA . GLU 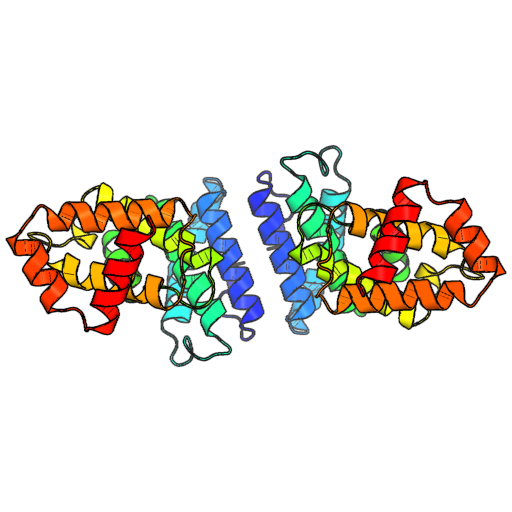A 1 98 ? 5.398 -6.133 -2.838 1 90.12 98 GLU A CA 1
ATOM 762 C C . GLU A 1 98 ? 4.379 -7.199 -3.23 1 90.12 98 GLU A C 1
ATOM 764 O O . GLU A 1 98 ? 4.309 -8.258 -2.604 1 90.12 98 GLU A O 1
ATOM 769 N N . GLU A 1 99 ? 3.65 -6.914 -4.305 1 95.62 99 GLU A N 1
ATOM 770 C CA . GLU A 1 99 ? 2.654 -7.879 -4.762 1 95.62 99 GLU A CA 1
ATOM 771 C C . GLU A 1 99 ? 3.314 -9.062 -5.461 1 95.62 99 GLU A C 1
ATOM 773 O O . GLU A 1 99 ? 2.791 -10.18 -5.43 1 95.62 99 GLU A O 1
ATOM 778 N N . ALA A 1 100 ? 4.477 -8.812 -6.074 1 96.5 100 ALA A N 1
ATOM 779 C CA . ALA A 1 100 ? 5.203 -9.891 -6.75 1 96.5 100 ALA A CA 1
ATOM 780 C C . ALA A 1 100 ? 5.602 -10.984 -5.77 1 96.5 100 ALA A C 1
ATOM 782 O O . ALA A 1 100 ? 5.422 -12.172 -6.051 1 96.5 100 ALA A O 1
ATOM 783 N N . VAL A 1 101 ? 6.066 -10.648 -4.664 1 95.06 101 VAL A N 1
ATOM 784 C CA . VAL A 1 101 ? 6.492 -11.602 -3.648 1 95.06 101 VAL A CA 1
ATOM 785 C C . VAL A 1 101 ? 5.312 -12.484 -3.24 1 95.06 101 VAL A C 1
ATOM 787 O O . VAL A 1 101 ? 5.457 -13.703 -3.109 1 95.06 101 VAL A O 1
ATOM 790 N N . GLN A 1 102 ? 4.172 -11.844 -3.07 1 95.75 102 GLN A N 1
ATOM 791 C CA . GLN A 1 102 ? 2.988 -12.594 -2.66 1 95.75 102 GLN A CA 1
ATOM 792 C C . GLN A 1 102 ? 2.553 -13.57 -3.748 1 95.75 102 GLN A C 1
ATOM 794 O O . GLN A 1 102 ? 2.152 -14.695 -3.451 1 95.75 102 GLN A O 1
ATOM 799 N N . THR A 1 103 ? 2.566 -13.148 -4.957 1 97.69 103 THR A N 1
ATOM 800 C CA . THR A 1 103 ? 2.152 -14 -6.066 1 97.69 103 THR A CA 1
ATOM 801 C C . THR A 1 103 ? 3.105 -15.18 -6.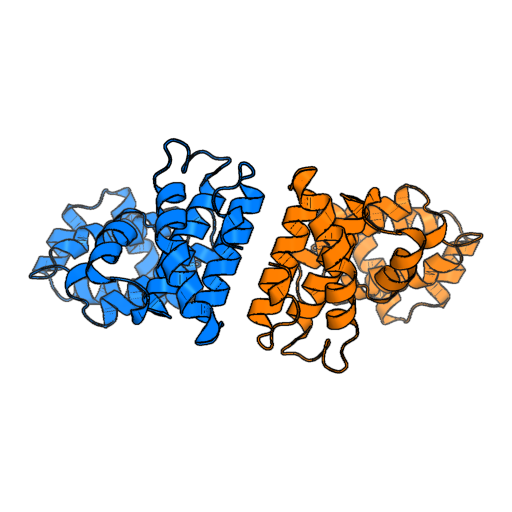227 1 97.69 103 THR A C 1
ATOM 803 O O . THR A 1 103 ? 2.668 -16.312 -6.445 1 97.69 103 THR A O 1
ATOM 806 N N . PHE A 1 104 ? 4.41 -14.914 -6.062 1 97.5 104 PHE A N 1
ATOM 807 C CA . PHE A 1 104 ? 5.383 -16 -6.148 1 97.5 104 PHE A CA 1
ATOM 808 C C . PHE A 1 104 ? 5.234 -16.953 -4.973 1 97.5 104 PHE A C 1
ATOM 810 O O . PHE A 1 104 ? 5.414 -18.172 -5.125 1 97.5 104 PHE A O 1
ATOM 817 N N . SER A 1 105 ? 4.98 -16.406 -3.846 1 97.06 105 SER A N 1
ATOM 818 C CA . SER A 1 105 ? 4.75 -17.266 -2.684 1 97.06 105 SER A CA 1
ATOM 819 C C . SER A 1 105 ? 3.611 -18.25 -2.936 1 97.06 105 SER A C 1
ATOM 821 O O . SER A 1 105 ? 3.725 -19.422 -2.609 1 97.06 105 SER A O 1
ATOM 823 N N . TYR A 1 106 ? 2.543 -17.75 -3.473 1 98.44 106 TYR A N 1
ATOM 824 C CA . TYR A 1 106 ? 1.423 -18.625 -3.781 1 98.44 106 TYR A CA 1
ATOM 825 C C . TYR A 1 106 ? 1.802 -19.641 -4.855 1 98.44 106 TYR A C 1
ATOM 827 O O . TYR A 1 106 ? 1.409 -20.797 -4.789 1 98.44 106 TYR A O 1
ATOM 835 N N . LEU A 1 107 ? 2.555 -19.203 -5.863 1 97.88 107 LEU A N 1
ATOM 836 C CA . LEU A 1 107 ? 3.049 -20.125 -6.879 1 97.88 107 LEU A CA 1
ATOM 837 C C . LEU A 1 107 ? 3.855 -21.25 -6.242 1 97.88 107 LEU A C 1
ATOM 839 O O . LEU A 1 107 ? 3.666 -22.422 -6.574 1 97.88 107 LEU A O 1
ATOM 843 N N . CYS A 1 108 ? 4.695 -20.938 -5.305 1 97 108 CYS A N 1
ATOM 844 C CA . CYS A 1 108 ? 5.469 -21.953 -4.586 1 97 108 CYS A CA 1
ATOM 845 C C . CYS A 1 108 ? 4.551 -22.922 -3.859 1 97 108 CYS A C 1
ATOM 847 O O . CYS A 1 108 ? 4.781 -24.141 -3.885 1 97 108 CYS A O 1
ATOM 849 N N . ASP A 1 109 ? 3.523 -22.344 -3.188 1 97.88 109 ASP A N 1
ATOM 850 C CA . ASP A 1 109 ? 2.555 -23.203 -2.531 1 97.88 109 ASP A CA 1
ATOM 851 C C . ASP A 1 109 ? 2.01 -24.25 -3.502 1 97.88 109 ASP A C 1
ATOM 853 O O . ASP A 1 109 ? 1.916 -25.438 -3.162 1 97.88 109 ASP A O 1
ATOM 857 N N . LEU A 1 110 ? 1.649 -23.828 -4.656 1 97.62 110 LEU A N 1
ATOM 858 C CA . LEU A 1 110 ? 1.023 -24.688 -5.656 1 97.62 110 LEU A CA 1
ATOM 859 C C . LEU A 1 110 ? 2.008 -25.734 -6.168 1 97.62 110 LEU A C 1
ATOM 861 O O . LEU A 1 110 ? 1.651 -26.891 -6.328 1 97.62 110 LEU A O 1
ATOM 865 N N . ILE A 1 111 ? 3.238 -25.328 -6.391 1 96.19 111 ILE A N 1
ATOM 866 C CA . ILE A 1 111 ? 4.266 -26.234 -6.875 1 96.19 111 ILE A CA 1
ATOM 867 C C . ILE A 1 111 ? 4.586 -27.281 -5.801 1 96.19 111 ILE A C 1
ATOM 869 O O . ILE A 1 111 ? 4.637 -28.484 -6.082 1 96.19 111 ILE A O 1
ATOM 873 N N . GLU A 1 112 ? 4.75 -26.812 -4.59 1 95.19 112 GLU A N 1
ATOM 874 C CA . GLU A 1 112 ? 5.133 -27.672 -3.477 1 95.19 112 GLU A CA 1
ATOM 875 C C . GLU A 1 112 ? 4.027 -28.672 -3.143 1 95.19 112 GLU A C 1
ATOM 877 O O . GLU A 1 112 ? 4.297 -29.75 -2.621 1 95.19 112 GLU A O 1
ATOM 882 N N . SER A 1 113 ? 2.848 -28.344 -3.459 1 95.94 113 SER A N 1
ATOM 883 C CA . SER A 1 113 ? 1.727 -29.25 -3.217 1 95.94 113 SER A CA 1
ATOM 884 C C . SER A 1 113 ? 1.475 -30.141 -4.418 1 95.94 113 SER A C 1
ATOM 886 O O . SER A 1 113 ? 0.489 -30.891 -4.449 1 95.94 113 SER A O 1
ATOM 888 N N . ASN A 1 114 ? 2.328 -30.078 -5.438 1 94.88 114 ASN A N 1
ATOM 889 C CA . ASN A 1 114 ? 2.223 -30.844 -6.676 1 94.88 114 ASN A CA 1
ATOM 890 C C . ASN A 1 114 ? 0.869 -30.641 -7.348 1 94.88 114 ASN A C 1
ATOM 892 O O . ASN A 1 114 ? 0.217 -31.594 -7.754 1 94.88 114 ASN A O 1
ATOM 896 N N . HIS A 1 115 ? 0.438 -29.406 -7.359 1 96.06 115 HIS A N 1
ATOM 897 C CA . HIS A 1 115 ? -0.872 -29.109 -7.93 1 96.06 115 HIS A CA 1
ATOM 898 C C . HIS A 1 115 ? -0.939 -29.531 -9.398 1 96.06 115 HIS A C 1
ATOM 900 O O . HIS A 1 115 ? -0.157 -29.047 -10.219 1 96.06 115 HIS A O 1
ATOM 906 N N . PRO A 1 116 ? -1.837 -30.297 -9.844 1 95.5 116 PRO A N 1
ATOM 907 C CA . PRO A 1 116 ? -1.812 -30.906 -11.172 1 95.5 116 PRO A CA 1
ATOM 908 C C . PRO A 1 116 ? -1.997 -29.875 -12.289 1 95.5 116 PRO A C 1
ATOM 910 O O . PRO A 1 116 ? -1.402 -30.016 -13.367 1 95.5 116 PRO A O 1
ATOM 913 N N . ILE A 1 117 ? -2.787 -28.891 -12.047 1 95.38 117 ILE A N 1
ATOM 914 C CA . ILE A 1 117 ? -3.029 -27.891 -13.086 1 95.38 117 ILE A CA 1
ATOM 915 C C . ILE A 1 117 ? -1.778 -27.047 -13.281 1 95.38 117 ILE A C 1
ATOM 917 O O . ILE A 1 117 ? -1.473 -26.625 -14.398 1 95.38 117 ILE A O 1
ATOM 921 N N . VAL A 1 118 ? -1.057 -26.75 -12.25 1 96.5 118 VAL A N 1
ATOM 922 C CA . VAL A 1 118 ? 0.124 -25.891 -12.297 1 96.5 118 VAL A CA 1
ATOM 923 C C . VAL A 1 118 ? 1.29 -26.656 -12.922 1 96.5 118 VAL A C 1
ATOM 925 O O . VAL A 1 118 ? 1.954 -26.156 -13.828 1 96.5 118 VAL A O 1
ATOM 928 N N . LEU A 1 119 ? 1.519 -27.844 -12.586 1 95.06 119 LEU A N 1
ATOM 929 C CA . LEU A 1 119 ? 2.658 -28.609 -13.07 1 95.06 119 LEU A CA 1
ATOM 930 C C . LEU A 1 119 ? 2.332 -29.297 -14.391 1 95.06 119 LEU A C 1
ATOM 932 O O . LEU A 1 119 ? 3.213 -29.469 -15.234 1 95.06 119 LEU A O 1
ATOM 936 N N . GLY A 1 120 ? 1.033 -29.594 -14.617 1 93.25 120 GLY A N 1
ATOM 937 C CA . GLY A 1 120 ? 0.624 -30.328 -15.812 1 93.25 120 GLY A CA 1
ATOM 938 C C . GLY A 1 120 ? 0.959 -31.797 -15.758 1 93.25 120 GLY A C 1
ATOM 939 O O . GLY A 1 120 ? 1.661 -32.25 -14.852 1 93.25 120 GLY A O 1
ATOM 940 N N . PRO A 1 121 ? 0.381 -32.531 -16.781 1 92.31 121 PRO A N 1
ATOM 941 C CA . PRO A 1 121 ? 0.735 -33.938 -16.859 1 92.31 121 PRO A CA 1
ATOM 942 C C . PRO A 1 121 ? 2.234 -34.188 -17.047 1 92.31 121 PRO A C 1
ATOM 944 O O . PRO A 1 121 ? 2.85 -33.562 -17.922 1 92.31 121 PRO A O 1
ATOM 947 N N . ASN A 1 122 ? 2.865 -35.031 -16.203 1 89.12 122 ASN A N 1
ATOM 948 C CA . ASN A 1 122 ? 4.289 -35.375 -16.234 1 89.12 122 ASN A CA 1
ATOM 949 C C . ASN A 1 122 ? 5.145 -34.094 -16.125 1 89.12 122 ASN A C 1
ATOM 951 O O . ASN A 1 122 ? 6.191 -34 -16.766 1 89.12 122 ASN A O 1
ATOM 955 N N . ASN A 1 123 ? 4.645 -33.031 -15.523 1 91.88 123 ASN A N 1
ATOM 956 C CA . ASN A 1 123 ? 5.359 -31.781 -15.242 1 91.88 123 ASN A CA 1
ATOM 957 C C . ASN A 1 123 ? 5.68 -31.016 -16.516 1 91.88 123 ASN A C 1
ATOM 959 O O . ASN A 1 123 ? 6.711 -30.344 -16.609 1 91.88 123 ASN A O 1
ATOM 963 N N . THR A 1 124 ? 4.781 -31.109 -17.484 1 91.5 124 THR A N 1
ATOM 964 C CA . THR A 1 124 ? 5.004 -30.5 -18.797 1 91.5 124 THR A CA 1
ATOM 965 C C . THR A 1 124 ? 4.98 -28.984 -18.703 1 91.5 124 THR A C 1
ATOM 967 O O . THR A 1 124 ? 5.465 -28.297 -19.609 1 91.5 124 THR A O 1
ATOM 970 N N . ASN A 1 125 ? 4.434 -28.438 -17.594 1 93.94 125 ASN A N 1
ATOM 971 C CA . ASN A 1 125 ? 4.352 -26.984 -17.469 1 93.94 125 ASN A CA 1
ATOM 972 C C . ASN A 1 125 ? 5.594 -26.422 -16.797 1 93.94 125 ASN A C 1
ATOM 974 O O . ASN A 1 125 ? 5.75 -25.203 -16.703 1 93.94 125 ASN A O 1
ATOM 978 N N . LEU A 1 126 ? 6.543 -27.156 -16.391 1 94.25 126 LEU A N 1
ATOM 979 C CA . LEU A 1 126 ? 7.711 -26.719 -15.633 1 94.25 126 LEU A CA 1
ATOM 980 C C . LEU A 1 126 ? 8.547 -25.734 -16.438 1 94.25 126 LEU A C 1
ATOM 982 O O . LEU A 1 126 ? 9.039 -24.734 -15.898 1 94.25 126 LEU A O 1
ATOM 986 N N . PRO A 1 127 ? 8.719 -25.984 -17.75 1 93.62 127 PRO A N 1
ATOM 987 C CA . PRO A 1 127 ? 9.477 -25 -18.516 1 93.62 127 PRO A CA 1
ATOM 988 C C . PRO A 1 127 ? 8.875 -23.594 -18.453 1 93.62 127 PRO A C 1
ATOM 990 O O . PRO A 1 127 ? 9.609 -22.609 -18.312 1 93.62 127 PRO A O 1
ATOM 993 N N . LYS A 1 128 ? 7.602 -23.547 -18.531 1 95.06 128 LYS A N 1
ATOM 994 C CA . LYS A 1 128 ? 6.93 -22.266 -18.422 1 95.06 128 LYS A CA 1
ATOM 995 C C . LYS A 1 128 ? 7.113 -21.672 -17.031 1 95.06 128 LYS A C 1
ATOM 997 O O . LYS A 1 128 ? 7.324 -20.469 -16.891 1 95.06 128 LYS A O 1
ATOM 1002 N N . ILE A 1 129 ? 7.031 -22.484 -16.016 1 96.5 129 ILE A N 1
ATOM 1003 C CA . ILE A 1 129 ? 7.223 -22.047 -14.641 1 96.5 129 ILE A CA 1
ATOM 1004 C C . ILE A 1 129 ? 8.641 -21.516 -14.461 1 96.5 129 ILE A C 1
ATOM 1006 O O . ILE A 1 129 ? 8.836 -20.469 -13.836 1 96.5 129 ILE A O 1
ATOM 1010 N N . PHE A 1 130 ? 9.586 -22.156 -15.078 1 96.44 130 PHE A N 1
ATOM 1011 C CA . PHE A 1 130 ? 10.969 -21.703 -15 1 96.44 130 PHE A CA 1
ATOM 1012 C C . PHE A 1 130 ? 11.133 -20.344 -15.68 1 96.44 130 PHE A C 1
ATOM 1014 O O . PHE A 1 130 ? 11.875 -19.484 -15.195 1 96.44 130 PHE A O 1
ATOM 1021 N N . SER A 1 131 ? 10.445 -20.266 -16.781 1 96.81 131 SER A N 1
ATOM 1022 C CA . SER A 1 131 ? 10.492 -18.969 -17.469 1 96.81 131 SER A CA 1
ATOM 1023 C C . SER A 1 131 ? 9.938 -17.859 -16.578 1 96.81 131 SER A C 1
ATOM 1025 O O . SER A 1 131 ? 10.484 -16.766 -16.547 1 96.81 131 SER A O 1
ATOM 1027 N N . ILE A 1 132 ? 8.859 -18.094 -15.844 1 97.44 132 ILE A N 1
ATOM 1028 C CA . ILE A 1 132 ? 8.234 -17.141 -14.938 1 97.44 132 ILE A CA 1
ATOM 1029 C C . ILE A 1 132 ? 9.219 -16.781 -13.828 1 97.44 132 ILE A C 1
ATOM 1031 O O . ILE A 1 132 ? 9.414 -15.594 -13.523 1 97.44 132 ILE A O 1
ATOM 1035 N N . ILE A 1 133 ? 9.859 -17.766 -13.281 1 96.69 133 ILE A N 1
ATOM 1036 C CA . ILE A 1 133 ? 10.82 -17.562 -12.195 1 96.69 133 ILE A CA 1
ATOM 1037 C C . ILE A 1 133 ? 12 -16.734 -12.711 1 96.69 133 ILE A C 1
ATOM 1039 O O . ILE A 1 133 ? 12.422 -15.773 -12.07 1 96.69 133 ILE A O 1
ATOM 1043 N N . ALA A 1 134 ? 12.516 -17.094 -13.875 1 96.81 134 ALA A N 1
ATOM 1044 C CA . ALA A 1 134 ? 13.656 -16.406 -14.469 1 96.81 134 ALA A CA 1
ATOM 1045 C C . ALA A 1 134 ? 13.328 -14.938 -14.742 1 96.81 134 ALA A C 1
ATOM 1047 O O . ALA A 1 134 ? 14.133 -14.055 -14.445 1 96.81 134 ALA A O 1
ATOM 1048 N N . GLU A 1 135 ? 12.172 -14.727 -15.289 1 96.38 135 GLU A N 1
ATOM 1049 C CA . GLU A 1 135 ? 11.742 -13.367 -15.57 1 96.38 135 GLU A CA 1
ATOM 1050 C C . GLU A 1 135 ? 11.609 -12.547 -14.289 1 96.38 135 GLU A C 1
ATOM 1052 O O . GLU A 1 135 ? 11.984 -11.375 -14.25 1 96.38 135 GLU A O 1
ATOM 1057 N N . GLY A 1 136 ? 11.008 -13.164 -13.25 1 96.12 136 GLY A N 1
ATOM 1058 C CA . GLY A 1 136 ? 10.938 -12.508 -11.953 1 96.12 136 GLY A CA 1
ATOM 1059 C C . GLY A 1 136 ? 12.297 -12.125 -11.406 1 96.12 136 GLY A C 1
ATOM 1060 O O . GLY A 1 136 ? 12.477 -11.023 -10.883 1 96.12 136 GLY A O 1
ATOM 1061 N N . GLU A 1 137 ? 13.219 -12.992 -11.555 1 94.56 137 GLU A N 1
ATOM 1062 C CA . GLU A 1 137 ? 14.586 -12.742 -11.109 1 94.56 137 GLU A CA 1
ATOM 1063 C C . GLU A 1 137 ? 15.227 -11.617 -11.914 1 94.56 137 GLU A C 1
ATOM 1065 O O . GLU A 1 137 ? 15.891 -10.742 -11.352 1 94.56 137 GLU A O 1
ATOM 1070 N N . MET A 1 138 ? 15.055 -11.602 -13.195 1 94.62 138 MET A N 1
ATOM 1071 C CA . MET A 1 138 ? 15.641 -10.609 -14.086 1 94.62 138 MET A CA 1
ATOM 1072 C C . MET A 1 138 ? 15.164 -9.203 -13.727 1 94.62 138 MET A C 1
ATOM 1074 O O . MET A 1 138 ? 15.938 -8.242 -13.805 1 94.62 138 MET A O 1
ATOM 1078 N N . HIS A 1 139 ? 13.961 -9.148 -13.297 1 93.06 139 HIS A N 1
ATOM 1079 C CA . HIS A 1 139 ? 13.383 -7.84 -13.023 1 93.06 139 HIS A CA 1
ATOM 1080 C C . HIS A 1 139 ? 13.398 -7.527 -11.531 1 93.06 139 HIS A C 1
ATOM 1082 O O . HIS A 1 139 ? 12.766 -6.57 -11.086 1 93.06 139 HIS A O 1
ATOM 1088 N N . GLU A 1 140 ? 14.062 -8.398 -10.758 1 92.69 140 GLU A N 1
ATOM 1089 C CA . GLU A 1 140 ? 14.25 -8.203 -9.328 1 92.69 140 GLU A CA 1
ATOM 1090 C C . GLU A 1 140 ? 12.914 -8.109 -8.594 1 92.69 140 GLU A C 1
ATOM 1092 O O . GLU A 1 140 ? 12.727 -7.242 -7.742 1 92.69 140 GLU A O 1
ATOM 1097 N N . ALA A 1 141 ? 12.008 -9 -9.062 1 91.56 141 ALA A N 1
ATOM 1098 C CA . ALA A 1 141 ? 10.672 -9.031 -8.469 1 91.56 141 ALA A CA 1
ATOM 1099 C C . ALA A 1 141 ? 10.727 -9.555 -7.031 1 91.56 141 ALA A C 1
ATOM 1101 O O . ALA A 1 141 ? 9.844 -9.25 -6.223 1 91.56 141 ALA A O 1
ATOM 1102 N N . ILE A 1 142 ? 11.711 -10.312 -6.715 1 90.88 142 ILE A N 1
ATOM 1103 C CA . ILE A 1 142 ? 11.906 -10.867 -5.383 1 90.88 142 ILE A CA 1
ATOM 1104 C C . ILE A 1 142 ? 13.328 -10.602 -4.914 1 90.88 142 ILE A C 1
ATOM 1106 O O . ILE A 1 142 ? 14.289 -10.914 -5.621 1 90.88 142 ILE A O 1
ATOM 1110 N N . LYS A 1 143 ? 13.422 -10.023 -3.73 1 90.56 143 LYS A N 1
ATOM 1111 C CA . LYS A 1 143 ? 14.742 -9.852 -3.145 1 90.56 143 LYS A CA 1
ATOM 1112 C C . LYS A 1 143 ? 15.32 -11.188 -2.682 1 90.56 143 LYS A C 1
ATOM 1114 O O . LYS A 1 143 ? 14.586 -12.039 -2.178 1 90.56 143 LYS A O 1
ATOM 1119 N N . HIS A 1 144 ? 16.594 -11.297 -2.771 1 92.06 144 HIS A N 1
ATOM 1120 C CA . HIS A 1 144 ? 17.25 -12.562 -2.463 1 92.06 144 HIS A CA 1
ATOM 1121 C C . HIS A 1 144 ? 17.109 -12.914 -0.986 1 92.06 144 HIS A C 1
ATOM 1123 O O . HIS A 1 144 ? 17.141 -14.086 -0.617 1 92.06 144 HIS A O 1
ATOM 1129 N N . GLU A 1 145 ? 17 -11.93 -0.215 1 91.81 145 GLU A N 1
ATOM 1130 C CA . GLU A 1 145 ? 16.891 -12.156 1.223 1 91.81 145 GLU A CA 1
ATOM 1131 C C . GLU A 1 145 ? 15.492 -12.641 1.6 1 91.81 145 GLU A C 1
ATOM 1133 O O . GLU A 1 145 ? 15.281 -13.125 2.713 1 91.81 145 GLU A O 1
ATOM 1138 N N . ASP A 1 146 ? 14.594 -12.531 0.698 1 91.38 146 ASP A N 1
ATOM 1139 C CA . ASP A 1 146 ? 13.219 -12.945 0.963 1 91.38 146 ASP A CA 1
ATOM 1140 C C . ASP A 1 146 ? 13.109 -14.469 1.03 1 91.38 146 ASP A C 1
ATOM 1142 O O . ASP A 1 146 ? 13.719 -15.172 0.228 1 91.38 146 ASP A O 1
ATOM 1146 N N . PRO A 1 147 ? 12.312 -14.914 1.986 1 94.06 147 PRO A N 1
ATOM 1147 C CA . PRO A 1 147 ? 12.086 -16.359 2.088 1 94.06 147 PRO A CA 1
ATOM 1148 C C . PRO A 1 147 ? 11.547 -16.969 0.795 1 94.06 147 PRO A C 1
ATOM 1150 O O . PRO A 1 147 ? 11.852 -18.109 0.472 1 94.06 147 PRO A O 1
ATOM 1153 N N . CYS A 1 148 ? 10.812 -16.203 0.079 1 93.94 148 CYS A N 1
ATOM 1154 C CA . CYS A 1 148 ? 10.242 -16.688 -1.17 1 93.94 148 CYS A CA 1
ATOM 1155 C C . CYS A 1 148 ? 11.336 -17.031 -2.176 1 93.94 148 CYS A C 1
ATOM 1157 O O . CYS A 1 148 ? 11.195 -17.984 -2.951 1 93.94 148 CYS A O 1
ATOM 1159 N N . ALA A 1 149 ? 12.383 -16.234 -2.217 1 94.81 149 ALA A N 1
ATOM 1160 C CA . ALA A 1 149 ? 13.5 -16.5 -3.119 1 94.81 149 ALA A CA 1
ATOM 1161 C C . ALA A 1 149 ? 14.125 -17.859 -2.828 1 94.81 149 ALA A C 1
ATOM 1163 O O . ALA A 1 149 ? 14.461 -18.609 -3.75 1 94.81 149 ALA A O 1
ATOM 1164 N N . LYS A 1 150 ? 14.25 -18.188 -1.597 1 96.12 150 LYS A N 1
ATOM 1165 C CA . LYS A 1 150 ? 14.797 -19.484 -1.198 1 96.12 150 LYS A CA 1
ATOM 1166 C C . LYS A 1 150 ? 13.891 -20.625 -1.634 1 96.12 150 LYS A C 1
ATOM 1168 O O . LYS A 1 150 ? 14.367 -21.672 -2.082 1 96.12 150 LYS A O 1
ATOM 1173 N N . ARG A 1 151 ? 12.672 -20.406 -1.449 1 96.56 151 ARG A N 1
ATOM 1174 C CA . ARG A 1 151 ? 11.703 -21.422 -1.854 1 96.56 151 ARG A CA 1
ATOM 1175 C C . ARG A 1 151 ? 11.758 -21.672 -3.359 1 96.56 151 ARG A C 1
ATOM 1177 O O . ARG A 1 151 ? 11.734 -22.812 -3.812 1 96.56 151 ARG A O 1
ATOM 1184 N N . LEU A 1 152 ? 11.844 -20.594 -4.109 1 96.5 152 LEU A N 1
ATOM 1185 C CA . LEU A 1 152 ? 11.938 -20.719 -5.562 1 96.5 152 LEU A CA 1
ATOM 1186 C C . LEU A 1 152 ? 13.211 -21.438 -5.965 1 96.5 152 LEU A C 1
ATOM 1188 O O . LEU A 1 152 ? 13.188 -22.312 -6.844 1 96.5 152 LEU A O 1
ATOM 1192 N N . ALA A 1 153 ? 14.289 -21.094 -5.293 1 96.75 153 ALA A N 1
ATOM 1193 C CA . ALA A 1 153 ? 15.555 -21.781 -5.555 1 96.75 153 ALA A CA 1
ATOM 1194 C C . ALA A 1 153 ? 15.43 -23.281 -5.27 1 96.75 153 ALA A C 1
ATOM 1196 O O . ALA A 1 153 ? 15.945 -24.109 -6.031 1 96.75 153 ALA A O 1
ATOM 1197 N N . ASN A 1 154 ? 14.812 -23.594 -4.195 1 95.69 154 ASN A N 1
ATOM 1198 C CA . ASN A 1 154 ? 14.625 -25 -3.826 1 95.69 154 ASN A CA 1
ATOM 1199 C C . ASN A 1 154 ? 13.805 -25.75 -4.875 1 95.69 154 ASN A C 1
ATOM 1201 O O . ASN A 1 154 ? 14.07 -26.922 -5.148 1 95.69 154 ASN A O 1
ATOM 1205 N N . VAL A 1 155 ? 12.82 -25.094 -5.449 1 94.19 155 VAL A N 1
ATOM 1206 C CA . VAL A 1 155 ? 12.031 -25.672 -6.523 1 94.19 155 VAL A CA 1
ATOM 1207 C C . VAL A 1 155 ? 12.93 -26 -7.711 1 94.19 155 VAL A C 1
ATOM 1209 O O . VAL A 1 155 ? 12.859 -27.094 -8.273 1 94.19 155 VAL A O 1
ATOM 1212 N N . VAL A 1 156 ? 13.781 -25.094 -8.078 1 95.12 156 VAL A N 1
ATOM 1213 C CA . VAL A 1 156 ? 14.688 -25.281 -9.203 1 95.12 156 VAL A CA 1
ATOM 1214 C C . VAL A 1 156 ? 15.656 -26.422 -8.898 1 95.12 156 VAL A C 1
ATOM 1216 O O . VAL A 1 156 ? 15.883 -27.281 -9.742 1 95.12 156 VAL A O 1
ATOM 1219 N N . ARG A 1 157 ? 16.188 -26.484 -7.684 1 95.62 157 ARG A N 1
ATOM 1220 C CA . ARG A 1 157 ? 17.125 -27.531 -7.277 1 95.62 157 ARG A CA 1
ATOM 1221 C C . ARG A 1 157 ? 16.469 -28.906 -7.352 1 95.62 157 ARG A C 1
ATOM 1223 O O . ARG A 1 157 ? 17.109 -29.875 -7.75 1 95.62 157 ARG A O 1
ATOM 1230 N N . GLN A 1 158 ? 15.297 -28.938 -6.945 1 93.12 158 GLN A N 1
ATOM 1231 C CA . GLN A 1 158 ? 14.578 -30.203 -6.996 1 93.12 158 GLN A CA 1
ATOM 1232 C C . GLN A 1 158 ? 14.477 -30.719 -8.43 1 93.12 158 GLN A C 1
ATOM 1234 O O . GLN A 1 158 ? 14.609 -31.922 -8.672 1 93.12 158 GLN A O 1
ATOM 1239 N N . VAL A 1 159 ? 14.234 -29.844 -9.344 1 92.75 159 VAL A N 1
ATOM 1240 C CA . VAL A 1 159 ? 14.133 -30.219 -10.75 1 92.75 159 VAL A CA 1
ATOM 1241 C C . VAL A 1 159 ? 15.5 -30.641 -11.281 1 92.75 159 VAL A C 1
ATOM 1243 O O . VAL A 1 159 ? 15.609 -31.531 -12.117 1 92.75 159 VAL A O 1
ATOM 1246 N N . GLN A 1 160 ? 16.5 -29.984 -10.781 1 91.94 160 GLN A N 1
ATOM 1247 C CA . GLN A 1 160 ? 17.875 -30.312 -11.18 1 91.94 160 GLN A CA 1
ATOM 1248 C C . GLN A 1 160 ? 18.203 -31.766 -10.883 1 91.94 160 GLN A C 1
ATOM 1250 O O . GLN A 1 160 ? 18.984 -32.406 -11.602 1 91.94 160 GLN A O 1
ATOM 1255 N N . THR A 1 161 ? 17.641 -32.281 -9.836 1 91.5 161 THR A N 1
ATOM 1256 C CA . THR A 1 161 ? 17.906 -33.656 -9.453 1 91.5 161 THR A CA 1
ATOM 1257 C C . THR A 1 161 ? 17.25 -34.625 -10.414 1 91.5 161 THR A C 1
ATOM 1259 O O . THR A 1 161 ? 17.594 -35.812 -10.445 1 91.5 161 THR A O 1
ATOM 1262 N N . SER A 1 162 ? 16.266 -34.125 -11.102 1 87.06 162 SER A N 1
ATOM 1263 C CA . SER A 1 162 ? 15.641 -34.906 -12.172 1 87.06 162 SER A CA 1
ATOM 1264 C C . SER A 1 162 ? 16.281 -34.594 -13.523 1 87.06 162 SER A C 1
ATOM 1266 O O . SER A 1 162 ? 15.789 -33.75 -14.273 1 87.06 162 SER A O 1
ATOM 1268 N N . GLY A 1 163 ? 17.297 -35.25 -13.906 1 82.94 163 GLY A N 1
ATOM 1269 C CA . GLY A 1 163 ? 18.156 -34.969 -15.047 1 82.94 163 GLY A CA 1
ATOM 1270 C C . GLY A 1 163 ? 17.391 -34.656 -16.328 1 82.94 163 GLY A C 1
ATOM 1271 O O . GLY A 1 163 ? 17.562 -33.625 -16.922 1 82.94 163 GLY A O 1
ATOM 1272 N N . GLY A 1 164 ? 16.484 -35.594 -16.734 1 87.25 164 GLY A N 1
ATOM 1273 C CA . GLY A 1 164 ? 15.727 -35.406 -17.969 1 87.25 164 GLY A CA 1
ATOM 1274 C C . GLY A 1 164 ? 14.867 -34.156 -17.953 1 87.25 164 GLY A C 1
ATOM 1275 O O . GLY A 1 164 ? 14.898 -33.375 -18.891 1 87.25 164 GLY A O 1
ATOM 1276 N N . LEU A 1 165 ? 14.18 -33.938 -16.969 1 89 165 LEU A N 1
ATOM 1277 C CA . LEU A 1 165 ? 13.305 -32.781 -16.812 1 89 165 LEU A CA 1
ATOM 1278 C C . LEU A 1 165 ? 14.109 -31.469 -16.781 1 89 165 LEU A C 1
ATOM 1280 O O . LEU A 1 165 ? 13.711 -30.469 -17.391 1 89 165 LEU A O 1
ATOM 1284 N N . TRP A 1 166 ? 15.227 -31.5 -16.125 1 93.31 166 TRP A N 1
ATOM 1285 C CA . TRP A 1 166 ? 16.109 -30.344 -16.031 1 93.31 166 TRP A CA 1
ATOM 1286 C C . TRP A 1 166 ? 16.562 -29.906 -17.422 1 93.31 166 TRP A C 1
ATOM 1288 O O . TRP A 1 166 ? 16.438 -28.734 -17.781 1 93.31 166 TRP A O 1
ATOM 1298 N N . THR A 1 167 ? 17.062 -30.828 -18.141 1 92.5 167 THR A N 1
ATOM 1299 C CA . THR A 1 167 ? 17.562 -30.547 -19.484 1 92.5 167 THR A CA 1
ATOM 1300 C C . THR A 1 167 ? 16.453 -29.953 -20.359 1 92.5 167 THR A C 1
ATOM 1302 O O . THR A 1 167 ? 16.688 -29 -21.109 1 92.5 167 THR A O 1
ATOM 1305 N N . GLU A 1 168 ? 15.32 -30.5 -20.219 1 91.5 168 GLU A N 1
ATOM 1306 C CA . GLU A 1 168 ? 14.18 -30 -20.984 1 91.5 168 GLU A CA 1
ATOM 1307 C C . GLU A 1 168 ? 13.836 -28.562 -20.609 1 91.5 168 GLU A C 1
ATOM 1309 O O . GLU A 1 168 ? 13.562 -27.734 -21.484 1 91.5 168 GLU A O 1
ATOM 1314 N N . CYS A 1 169 ? 13.789 -28.234 -19.344 1 93.31 169 CYS A N 1
ATOM 1315 C CA . CYS A 1 169 ? 13.438 -26.891 -18.859 1 93.31 169 CYS A CA 1
ATOM 1316 C C . CYS A 1 169 ? 14.469 -25.859 -19.297 1 93.31 169 CYS A C 1
ATOM 1318 O O . CYS A 1 169 ? 14.109 -24.797 -19.812 1 93.31 169 CYS A O 1
ATOM 1320 N N . ILE A 1 170 ? 15.711 -26.172 -19.172 1 92.94 170 ILE A N 1
ATOM 1321 C CA . ILE A 1 170 ? 16.797 -25.25 -19.469 1 92.94 170 ILE A CA 1
ATOM 1322 C C . ILE A 1 170 ? 16.844 -25 -20.984 1 92.94 170 ILE A C 1
ATOM 1324 O O . ILE A 1 170 ? 17.172 -23.891 -21.422 1 92.94 170 ILE A O 1
ATOM 1328 N N . ALA A 1 171 ? 16.562 -26.016 -21.719 1 92 171 ALA A N 1
ATOM 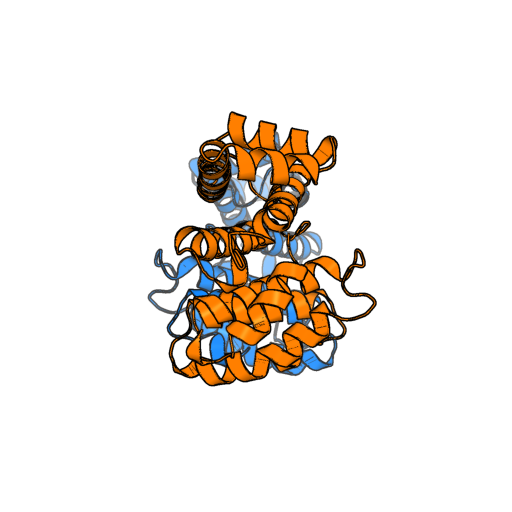1329 C CA . ALA A 1 171 ? 16.625 -25.922 -23.172 1 92 171 ALA A CA 1
ATOM 1330 C C . ALA A 1 171 ? 15.609 -24.906 -23.703 1 92 171 ALA A C 1
ATOM 1332 O O . ALA A 1 171 ? 15.805 -24.312 -24.766 1 92 171 ALA A O 1
ATOM 1333 N N . HIS A 1 172 ? 14.555 -24.656 -23.016 1 92.5 172 HIS A N 1
ATOM 1334 C CA . HIS A 1 172 ? 13.492 -23.75 -23.469 1 92.5 172 HIS A CA 1
ATOM 1335 C C . HIS A 1 172 ? 13.742 -22.328 -22.984 1 92.5 172 HIS A C 1
ATOM 1337 O O . HIS A 1 172 ? 13.023 -21.406 -23.375 1 92.5 172 HIS A O 1
ATOM 1343 N N . LEU A 1 173 ? 14.695 -22.141 -22.125 1 95.12 173 LEU A N 1
ATOM 1344 C CA . LEU A 1 173 ? 14.992 -20.828 -21.594 1 95.12 173 LEU A CA 1
ATOM 1345 C C . LEU A 1 173 ? 16.016 -20.094 -22.453 1 95.12 173 LEU A C 1
ATOM 1347 O O . LEU A 1 173 ? 16.953 -20.719 -22.969 1 95.12 173 LEU A O 1
ATOM 1351 N N . SER A 1 174 ? 15.75 -18.812 -22.703 1 96.12 174 SER A N 1
ATOM 1352 C CA . SER A 1 174 ? 16.781 -18 -23.328 1 96.12 174 SER A CA 1
ATOM 1353 C C . SER A 1 174 ? 18.047 -17.969 -22.484 1 96.12 174 SER A C 1
ATOM 1355 O O . SER A 1 174 ? 18.016 -18.297 -21.297 1 96.12 174 SER A O 1
ATOM 1357 N N . PRO A 1 175 ? 19.156 -17.578 -23.109 1 96.5 175 PRO A N 1
ATOM 1358 C CA . PRO A 1 175 ? 20.391 -17.453 -22.328 1 96.5 175 PRO A CA 1
ATOM 1359 C C . PRO A 1 175 ? 20.25 -16.484 -21.141 1 96.5 175 PRO A C 1
ATOM 1361 O O . PRO A 1 175 ? 20.797 -16.734 -20.078 1 96.5 175 PRO A O 1
ATOM 1364 N N . GLU A 1 176 ? 19.531 -15.453 -21.359 1 97 176 GLU A N 1
ATOM 1365 C CA . GLU A 1 176 ? 19.297 -14.5 -20.281 1 97 176 GLU A CA 1
ATOM 1366 C C . GLU A 1 176 ? 18.531 -15.133 -19.125 1 97 176 GLU A C 1
ATOM 1368 O O . GLU A 1 176 ? 18.844 -14.914 -17.953 1 97 176 GLU A O 1
ATOM 1373 N N . HIS A 1 177 ? 17.562 -15.906 -19.516 1 97.12 177 HIS A N 1
ATOM 1374 C CA . HIS A 1 177 ? 16.766 -16.594 -18.5 1 97.12 177 HIS A CA 1
ATOM 1375 C C . HIS A 1 177 ? 17.578 -17.641 -17.766 1 97.12 177 HIS A C 1
ATOM 1377 O O . HIS A 1 177 ? 17.422 -17.812 -16.547 1 97.12 177 HIS A O 1
ATOM 1383 N N . GLN A 1 178 ? 18.406 -18.375 -18.469 1 97 178 GLN A N 1
ATOM 1384 C CA . GLN A 1 178 ? 19.281 -19.344 -17.844 1 97 178 GLN A CA 1
ATOM 1385 C C . GLN A 1 178 ? 20.203 -18.688 -16.828 1 97 178 GLN A C 1
ATOM 1387 O O . GLN A 1 178 ? 20.406 -19.203 -15.727 1 97 178 GLN A O 1
ATOM 1392 N N . ALA A 1 179 ? 20.688 -17.531 -17.188 1 97 179 ALA A N 1
ATOM 1393 C CA . ALA A 1 179 ? 21.578 -16.797 -16.297 1 97 179 ALA A CA 1
ATOM 1394 C C . ALA A 1 179 ? 20.828 -16.359 -15.039 1 97 179 ALA A C 1
ATOM 1396 O O . ALA A 1 179 ? 21.391 -16.375 -13.938 1 97 179 ALA A O 1
ATOM 1397 N N . ALA A 1 180 ? 19.609 -15.992 -15.234 1 96.94 180 ALA A N 1
ATOM 1398 C CA . ALA A 1 180 ? 18.781 -15.555 -14.109 1 96.94 180 ALA A CA 1
ATOM 1399 C C . ALA A 1 180 ? 18.531 -16.703 -13.133 1 96.94 180 ALA A C 1
ATOM 1401 O O . ALA A 1 180 ? 18.578 -16.5 -11.914 1 96.94 180 ALA A O 1
ATOM 1402 N N . ILE A 1 181 ? 18.297 -17.859 -13.664 1 96.75 181 ILE A N 1
ATOM 1403 C CA . ILE A 1 181 ? 18.078 -19.031 -12.836 1 96.75 181 ILE A CA 1
ATOM 1404 C C . ILE A 1 181 ? 19.359 -19.344 -12.047 1 96.75 181 ILE A C 1
ATOM 1406 O O . ILE A 1 181 ? 19.297 -19.656 -10.852 1 96.75 181 ILE A O 1
ATOM 1410 N N . GLN A 1 182 ? 20.484 -19.25 -12.68 1 95.81 182 GLN A N 1
ATOM 1411 C CA . GLN A 1 182 ? 21.766 -19.5 -12.016 1 95.81 182 GLN A CA 1
ATOM 1412 C C . GLN A 1 182 ? 22.016 -18.484 -10.906 1 95.81 182 GLN A C 1
ATOM 1414 O O . GLN A 1 182 ? 22.547 -18.828 -9.844 1 95.81 182 GLN A O 1
ATOM 1419 N N . GLU A 1 183 ? 21.656 -17.312 -11.188 1 96.56 183 GLU A N 1
ATOM 1420 C CA . GLU A 1 183 ? 21.812 -16.266 -10.172 1 96.56 183 GLU A CA 1
ATOM 1421 C C . GLU A 1 183 ? 20.938 -16.562 -8.953 1 96.56 183 GLU A C 1
ATOM 1423 O O . GLU A 1 183 ? 21.375 -16.375 -7.812 1 96.56 183 GLU A O 1
ATOM 1428 N N . LEU A 1 184 ? 19.719 -16.906 -9.219 1 96.44 184 LEU A N 1
ATOM 1429 C CA . LEU A 1 184 ? 18.812 -17.281 -8.141 1 96.44 184 LEU A CA 1
ATOM 1430 C C . LEU A 1 184 ? 19.391 -18.422 -7.305 1 96.44 184 LEU A C 1
ATOM 1432 O O . LEU A 1 184 ? 19.359 -18.375 -6.07 1 96.44 184 LEU A O 1
ATOM 1436 N N . LEU A 1 185 ? 19.969 -19.406 -7.949 1 95.62 185 LEU A N 1
ATOM 1437 C CA . LEU A 1 185 ? 20.516 -20.578 -7.277 1 95.62 185 LEU A CA 1
ATOM 1438 C C . LEU A 1 185 ? 21.734 -20.188 -6.438 1 95.62 185 LEU A C 1
ATOM 1440 O O . LEU A 1 185 ? 21.938 -20.734 -5.352 1 95.62 185 LEU A O 1
ATOM 1444 N N . ASN A 1 186 ? 22.438 -19.156 -6.863 1 95.12 186 ASN A N 1
ATOM 1445 C CA . ASN A 1 186 ? 23.656 -18.719 -6.172 1 95.12 186 ASN A CA 1
ATOM 1446 C C . ASN A 1 186 ? 23.328 -17.828 -4.977 1 95.12 186 ASN A C 1
ATOM 1448 O O . ASN A 1 186 ? 24.141 -17.672 -4.066 1 95.12 186 ASN A O 1
ATOM 1452 N N . SER A 1 187 ? 22.234 -17.172 -5.047 1 89.69 187 SER A N 1
ATOM 1453 C CA . SER A 1 187 ? 21.906 -16.188 -4.031 1 89.69 187 SER A CA 1
ATOM 1454 C C . SER A 1 187 ? 21.125 -16.812 -2.881 1 89.69 187 SER A C 1
ATOM 1456 O O . SER A 1 187 ? 21.016 -16.219 -1.806 1 89.69 187 SER A O 1
ATOM 1458 N N . ALA A 1 188 ? 20.531 -17.828 -3.158 1 80.75 188 ALA A N 1
ATOM 1459 C CA . ALA A 1 188 ? 19.641 -18.391 -2.152 1 80.75 188 ALA A CA 1
ATOM 1460 C C . ALA A 1 188 ? 20.203 -19.703 -1.583 1 80.75 188 ALA A C 1
ATOM 1462 O O . ALA A 1 188 ? 20.938 -20.406 -2.26 1 80.75 188 ALA A O 1
ATOM 1463 N N . MET B 1 1 ? -16.062 0.451 0.371 1 81.06 1 MET B N 1
ATOM 1464 C CA . MET B 1 1 ? -14.867 0.975 1.03 1 81.06 1 MET B CA 1
ATOM 1465 C C . MET B 1 1 ? -15.219 1.561 2.396 1 81.06 1 MET B C 1
ATOM 1467 O O . MET B 1 1 ? -14.609 1.196 3.404 1 81.06 1 MET B O 1
ATOM 1471 N N . LEU B 1 2 ? -16.297 2.312 2.537 1 88.88 2 LEU B N 1
ATOM 1472 C CA . LEU B 1 2 ? -16.656 3.006 3.77 1 88.88 2 LEU B CA 1
ATOM 1473 C C . LEU B 1 2 ? -17 2.01 4.875 1 88.88 2 LEU B C 1
ATOM 1475 O O . LEU B 1 2 ? -16.594 2.189 6.023 1 88.88 2 LEU B O 1
ATOM 1479 N N . GLN B 1 3 ? -17.641 0.968 4.473 1 88.12 3 GLN B N 1
ATOM 1480 C CA . GLN B 1 3 ? -18.141 0.022 5.465 1 88.12 3 GLN B CA 1
ATOM 1481 C C . GLN B 1 3 ? -17 -0.744 6.125 1 88.12 3 GLN B C 1
ATOM 1483 O O . GLN B 1 3 ? -17.188 -1.366 7.172 1 88.12 3 GLN B O 1
ATOM 1488 N N . TYR B 1 4 ? -15.852 -0.627 5.551 1 93.5 4 TYR B N 1
ATOM 1489 C CA . TYR B 1 4 ? -14.758 -1.466 6.02 1 93.5 4 TYR B CA 1
ATOM 1490 C C . TYR B 1 4 ? -13.773 -0.66 6.867 1 93.5 4 TYR B C 1
ATOM 1492 O O . TYR B 1 4 ? -12.828 -1.215 7.434 1 93.5 4 TYR B O 1
ATOM 1500 N N . VAL B 1 5 ? -14 0.598 7.008 1 96.44 5 VAL B N 1
ATOM 1501 C CA . VAL B 1 5 ? -13.102 1.482 7.746 1 96.44 5 VAL B CA 1
ATOM 1502 C C . VAL B 1 5 ? -13.086 1.089 9.219 1 96.44 5 VAL B C 1
ATOM 1504 O O . VAL B 1 5 ? -12.07 1.251 9.906 1 96.44 5 VAL B O 1
ATOM 1507 N N . CYS B 1 6 ? -14.172 0.523 9.719 1 96.81 6 CYS B N 1
ATOM 1508 C CA . CYS B 1 6 ? -14.266 0.151 11.125 1 96.81 6 CYS B CA 1
ATOM 1509 C C . CYS B 1 6 ? -14.352 -1.363 11.281 1 96.81 6 CYS B C 1
ATOM 1511 O O . CYS B 1 6 ? -14.961 -1.858 12.234 1 96.81 6 CYS B O 1
ATOM 1513 N N . ASP B 1 7 ? -13.875 -2.125 10.352 1 96.56 7 ASP B N 1
ATOM 1514 C CA . ASP B 1 7 ? -13.875 -3.584 10.391 1 96.56 7 ASP B CA 1
ATOM 1515 C C . ASP B 1 7 ? -13.125 -4.098 11.625 1 96.56 7 ASP B C 1
ATOM 1517 O O . ASP B 1 7 ? -12.273 -3.398 12.18 1 96.56 7 ASP B O 1
ATOM 1521 N N . SER B 1 8 ? -13.492 -5.262 12.047 1 95.94 8 SER B N 1
ATOM 1522 C CA . SER B 1 8 ? -12.812 -5.867 13.195 1 95.94 8 SER B CA 1
ATOM 1523 C C . SER B 1 8 ? -11.367 -6.227 12.852 1 95.94 8 SER B C 1
ATOM 1525 O O . SER B 1 8 ? -10.516 -6.281 13.742 1 95.94 8 SER B O 1
ATOM 1527 N N . SER B 1 9 ? -11.07 -6.492 11.586 1 96.75 9 SER B N 1
ATOM 1528 C CA . SER B 1 9 ? -9.719 -6.812 11.133 1 96.75 9 SER B CA 1
ATOM 1529 C C . SER B 1 9 ? -8.906 -5.551 10.883 1 96.75 9 SER B C 1
ATOM 1531 O O . SER B 1 9 ? -9.273 -4.73 10.039 1 96.75 9 SER B O 1
ATOM 1533 N N . PRO B 1 10 ? -7.773 -5.371 11.555 1 97.69 10 PRO B N 1
ATOM 1534 C CA . PRO B 1 10 ? -6.953 -4.18 11.328 1 97.69 10 PRO B CA 1
ATOM 1535 C C . PRO B 1 10 ? -6.414 -4.102 9.906 1 97.69 10 PRO B C 1
ATOM 1537 O O . PRO B 1 10 ? -6.258 -3.004 9.359 1 97.69 10 PRO B O 1
ATOM 1540 N N . GLU B 1 11 ? -6.18 -5.266 9.305 1 97.69 11 GLU B N 1
ATOM 1541 C CA . GLU B 1 11 ? -5.688 -5.285 7.93 1 97.69 11 GLU B CA 1
ATOM 1542 C C . GLU B 1 11 ? -6.734 -4.738 6.961 1 97.69 11 GLU B C 1
ATOM 1544 O O . GLU B 1 11 ? -6.402 -3.98 6.047 1 97.69 11 GLU B O 1
ATOM 1549 N N . VAL B 1 12 ? -7.941 -5.141 7.242 1 97.12 12 VAL B N 1
ATOM 1550 C CA . VAL B 1 12 ? -9.047 -4.672 6.406 1 97.12 12 VAL B CA 1
ATOM 1551 C C . VAL B 1 12 ? -9.25 -3.172 6.617 1 97.12 12 VAL B C 1
ATOM 1553 O O . VAL B 1 12 ? -9.445 -2.426 5.652 1 97.12 12 VAL B O 1
ATOM 1556 N N . ARG B 1 13 ? -9.141 -2.717 7.875 1 98.12 13 ARG B N 1
ATOM 1557 C CA . ARG B 1 13 ? -9.25 -1.288 8.148 1 98.12 13 ARG B CA 1
ATOM 1558 C C . ARG B 1 13 ? -8.148 -0.505 7.445 1 98.12 13 ARG B C 1
ATOM 1560 O O . ARG B 1 13 ? -8.398 0.563 6.887 1 98.12 13 ARG B O 1
ATOM 1567 N N . GLN B 1 14 ? -6.949 -1.028 7.504 1 98.12 14 GLN B N 1
ATOM 1568 C CA . GLN B 1 14 ? -5.805 -0.375 6.875 1 98.12 14 GLN B CA 1
ATOM 1569 C C . GLN B 1 14 ? -6.023 -0.215 5.371 1 98.12 14 GLN B C 1
ATOM 1571 O O . GLN B 1 14 ? -5.793 0.862 4.816 1 98.12 14 GLN B O 1
ATOM 1576 N N . ALA B 1 15 ? -6.457 -1.274 4.742 1 97.12 15 ALA B N 1
ATOM 1577 C CA . ALA B 1 15 ? -6.699 -1.255 3.301 1 97.12 15 ALA B CA 1
ATOM 1578 C C . ALA B 1 15 ? -7.809 -0.27 2.941 1 97.12 15 ALA B C 1
ATOM 1580 O O . ALA B 1 15 ? -7.715 0.443 1.94 1 97.12 15 ALA B O 1
ATOM 1581 N N . ALA B 1 16 ? -8.867 -0.268 3.746 1 96.62 16 ALA B N 1
ATOM 1582 C CA . ALA B 1 16 ? -9.984 0.64 3.51 1 96.62 16 ALA B CA 1
ATOM 1583 C C . ALA B 1 16 ? -9.539 2.096 3.615 1 96.62 16 ALA B C 1
ATOM 1585 O O . ALA B 1 16 ? -9.867 2.914 2.752 1 96.62 16 ALA B O 1
ATOM 1586 N N . ALA B 1 17 ? -8.789 2.398 4.676 1 97.81 17 ALA B N 1
ATOM 1587 C CA . ALA B 1 17 ? -8.297 3.758 4.883 1 97.81 17 ALA B CA 1
ATOM 1588 C C . ALA B 1 17 ? -7.379 4.184 3.74 1 97.81 17 ALA B C 1
ATOM 1590 O O . ALA B 1 17 ? -7.492 5.301 3.229 1 97.81 17 ALA B O 1
ATOM 1591 N N . TYR B 1 18 ? -6.512 3.268 3.379 1 97.81 18 TYR B N 1
ATOM 1592 C CA . TYR B 1 18 ? -5.633 3.533 2.244 1 97.81 18 TYR B CA 1
ATOM 1593 C C . TYR B 1 18 ? -6.441 3.852 0.992 1 97.81 18 TYR B C 1
ATOM 1595 O O . TYR B 1 18 ? -6.156 4.828 0.295 1 97.81 18 TYR B O 1
ATOM 1603 N N . GLY B 1 19 ? -7.414 3.074 0.696 1 96.44 19 GLY B N 1
ATOM 1604 C CA . GLY B 1 19 ? -8.273 3.303 -0.458 1 96.44 19 GLY B CA 1
ATOM 1605 C C . GLY B 1 19 ? -8.984 4.641 -0.418 1 96.44 19 GLY B C 1
ATOM 1606 O O . GLY B 1 19 ? -9.055 5.344 -1.43 1 96.44 19 GLY B O 1
ATOM 1607 N N . LEU B 1 20 ? -9.469 5.012 0.7 1 96.62 20 LEU B N 1
ATOM 1608 C CA . LEU B 1 20 ? -10.156 6.293 0.848 1 96.62 20 LEU B CA 1
ATOM 1609 C C . LEU B 1 20 ? -9.211 7.453 0.567 1 96.62 20 LEU B C 1
ATOM 1611 O O . LEU B 1 20 ? -9.594 8.422 -0.092 1 96.62 20 LEU B O 1
ATOM 1615 N N . GLY B 1 21 ? -7.992 7.336 1.098 1 97.38 21 GLY B N 1
ATOM 1616 C CA . GLY B 1 21 ? -7.008 8.359 0.793 1 97.38 21 GLY B CA 1
ATOM 1617 C C . GLY B 1 21 ? -6.727 8.492 -0.692 1 97.38 21 GLY B C 1
ATOM 1618 O O . GLY B 1 21 ? -6.652 9.609 -1.216 1 97.38 21 GLY B O 1
ATOM 1619 N N . VAL B 1 22 ? -6.578 7.363 -1.33 1 97.12 22 VAL B N 1
ATOM 1620 C CA . VAL B 1 22 ? -6.305 7.348 -2.764 1 97.12 22 VAL B CA 1
ATOM 1621 C C . VAL B 1 22 ? -7.473 7.973 -3.52 1 97.12 22 VAL B C 1
ATOM 1623 O O . VAL B 1 22 ? -7.273 8.742 -4.465 1 97.12 22 VAL B O 1
ATOM 1626 N N . MET B 1 23 ? -8.68 7.648 -3.102 1 95.81 23 MET B N 1
ATOM 1627 C CA . MET B 1 23 ? -9.859 8.195 -3.758 1 95.81 23 MET B CA 1
ATOM 1628 C C . MET B 1 23 ? -9.93 9.703 -3.588 1 95.81 23 MET B C 1
ATOM 1630 O O . MET B 1 23 ? -10.328 10.422 -4.508 1 95.81 23 MET B O 1
ATOM 1634 N N . ALA B 1 24 ? -9.586 10.164 -2.422 1 96.88 24 ALA B N 1
ATOM 1635 C CA . ALA B 1 24 ? -9.547 11.602 -2.203 1 96.88 24 ALA B CA 1
ATOM 1636 C C . ALA B 1 24 ? -8.555 12.273 -3.143 1 96.88 24 ALA B C 1
ATOM 1638 O O . ALA B 1 24 ? -8.836 13.336 -3.709 1 96.88 24 ALA B O 1
ATOM 1639 N N . GLN B 1 25 ? -7.473 11.688 -3.336 1 97.25 25 GLN B N 1
ATOM 1640 C CA . GLN B 1 25 ? -6.363 12.289 -4.07 1 97.25 25 GLN B CA 1
ATOM 1641 C C . GLN B 1 25 ? -6.559 12.141 -5.578 1 97.25 25 GLN B C 1
ATOM 1643 O O . GLN B 1 25 ? -6.285 13.07 -6.336 1 97.25 25 GLN B O 1
ATOM 1648 N N . TYR B 1 26 ? -7.047 10.977 -6 1 96.94 26 TYR B N 1
ATOM 1649 C CA . TYR B 1 26 ? -7.027 10.695 -7.434 1 96.94 26 TYR B CA 1
ATOM 1650 C C . TYR B 1 26 ? -8.445 10.508 -7.973 1 96.94 26 TYR B C 1
ATOM 1652 O O . TYR B 1 26 ? -8.641 10.391 -9.18 1 96.94 26 TYR B O 1
ATOM 1660 N N . GLY B 1 27 ? -9.312 10.461 -7.016 1 93.38 27 GLY B N 1
ATOM 1661 C CA . GLY B 1 27 ? -10.695 10.32 -7.453 1 93.38 27 GLY B CA 1
ATOM 1662 C C . GLY B 1 27 ? -11.289 11.609 -7.984 1 93.38 27 GLY B C 1
ATOM 1663 O O . GLY B 1 27 ? -10.797 12.695 -7.676 1 93.38 27 GLY B O 1
ATOM 1664 N N . GLY B 1 28 ? -12.172 11.656 -8.852 1 89.06 28 GLY B N 1
ATOM 1665 C CA . GLY B 1 28 ? -12.859 12.836 -9.367 1 89.06 28 GLY B CA 1
ATOM 1666 C C . GLY B 1 28 ? -13.938 13.352 -8.445 1 89.06 28 GLY B C 1
ATOM 1667 O O . GLY B 1 28 ? -14 12.961 -7.273 1 89.06 28 GLY B O 1
ATOM 1668 N N . ASP B 1 29 ? -14.773 14.211 -8.891 1 90.44 29 ASP B N 1
ATOM 1669 C CA . ASP B 1 29 ? -15.805 14.891 -8.117 1 90.44 29 ASP B CA 1
ATOM 1670 C C . ASP B 1 29 ? -16.859 13.906 -7.609 1 90.44 29 ASP B C 1
ATOM 1672 O O . ASP B 1 29 ? -17.516 14.156 -6.594 1 90.44 29 ASP B O 1
ATOM 1676 N N . ASN B 1 30 ? -16.938 12.773 -8.242 1 89.06 30 ASN B N 1
ATOM 1677 C CA . ASN B 1 30 ? -17.922 11.766 -7.855 1 89.06 30 ASN B CA 1
ATOM 1678 C C . ASN B 1 30 ? -17.547 11.102 -6.527 1 89.06 30 ASN B C 1
ATOM 1680 O O . ASN B 1 30 ? -18.375 10.422 -5.918 1 89.06 30 ASN B O 1
ATOM 1684 N N . TYR B 1 31 ? -16.375 11.398 -6 1 91.25 31 TYR B N 1
ATOM 1685 C CA . TYR B 1 31 ? -15.93 10.781 -4.758 1 91.25 31 TYR B CA 1
ATOM 1686 C C . TYR B 1 31 ? -16.125 11.719 -3.574 1 91.25 31 TYR B C 1
ATOM 1688 O O . TYR B 1 31 ? -15.914 11.328 -2.424 1 91.25 31 TYR B O 1
ATOM 1696 N N . ARG B 1 32 ? -16.594 12.891 -3.838 1 91.88 32 ARG B N 1
ATOM 1697 C CA . ARG B 1 32 ? -16.719 13.914 -2.809 1 91.88 32 ARG B CA 1
ATOM 1698 C C . ARG B 1 32 ? -17.641 13.445 -1.688 1 91.88 32 ARG B C 1
ATOM 1700 O O . ARG B 1 32 ? -17.281 13.516 -0.511 1 91.88 32 ARG B O 1
ATOM 1707 N N . PRO B 1 33 ? -18.797 12.875 -1.99 1 90.5 33 PRO B N 1
ATOM 1708 C CA . PRO B 1 33 ? -19.656 12.414 -0.905 1 90.5 33 PRO B CA 1
ATOM 1709 C C . PRO B 1 33 ? -19.016 11.32 -0.059 1 90.5 33 PRO B C 1
ATOM 1711 O O . PRO B 1 33 ? -19.25 11.258 1.152 1 90.5 33 PRO B O 1
ATOM 1714 N N . PHE B 1 34 ? -18.219 10.555 -0.677 1 88.25 34 PHE B N 1
ATOM 1715 C CA . PHE B 1 34 ? -17.531 9.469 0.028 1 88.25 34 PHE B CA 1
ATOM 1716 C C . PHE B 1 34 ? -16.547 10.023 1.039 1 88.25 34 PHE B C 1
ATOM 1718 O O . PHE B 1 34 ? -16.438 9.516 2.154 1 88.25 34 PHE B O 1
ATOM 1725 N N . CYS B 1 35 ? -15.898 11.047 0.633 1 92.38 35 CYS B N 1
ATOM 1726 C CA . CYS B 1 35 ? -14.93 11.672 1.524 1 92.38 35 CYS B CA 1
ATOM 1727 C C . CYS B 1 35 ? -15.617 12.289 2.732 1 92.38 35 CYS B C 1
ATOM 1729 O O . CYS B 1 35 ? -15.133 12.172 3.859 1 92.38 35 CYS B O 1
ATOM 1731 N N . THR B 1 36 ? -16.75 12.867 2.486 1 95.88 36 THR B N 1
ATOM 1732 C CA . THR B 1 36 ? -17.531 13.492 3.559 1 95.88 36 THR B CA 1
ATOM 1733 C C . THR B 1 36 ? -18 12.445 4.566 1 95.88 36 THR B C 1
ATOM 1735 O O . THR B 1 36 ? -17.859 12.641 5.777 1 95.88 36 THR B O 1
ATOM 1738 N N . GLU B 1 37 ? -18.469 11.375 4.02 1 96.31 37 GLU B N 1
ATOM 1739 C CA . GLU B 1 37 ? -19.016 10.328 4.875 1 96.31 37 GLU B CA 1
ATOM 1740 C C . GLU B 1 37 ? -17.906 9.555 5.582 1 96.31 37 GLU B C 1
ATOM 1742 O O . GLU B 1 37 ? -18.125 8.992 6.656 1 96.31 37 GLU B O 1
ATOM 1747 N N . ALA B 1 38 ? -16.766 9.586 5 1 97.19 38 ALA B N 1
ATOM 1748 C CA . ALA B 1 38 ? -15.648 8.789 5.508 1 97.19 38 ALA B CA 1
ATOM 1749 C C . ALA B 1 38 ? -15.039 9.422 6.758 1 97.19 38 ALA B C 1
ATOM 1751 O O . ALA B 1 38 ? -14.555 8.719 7.645 1 97.19 38 ALA B O 1
ATOM 1752 N N . LEU B 1 39 ? -15.094 10.734 6.855 1 97.69 39 LEU B N 1
ATOM 1753 C CA . LEU B 1 39 ? -14.32 11.477 7.852 1 97.69 39 LEU B CA 1
ATOM 1754 C C . LEU B 1 39 ? -14.703 11.039 9.266 1 97.69 39 LEU B C 1
ATOM 1756 O O . LEU B 1 39 ? -13.836 10.672 10.055 1 97.69 39 LEU B O 1
ATOM 1760 N N . PRO B 1 40 ? -16 10.977 9.602 1 97.62 40 PRO B N 1
ATOM 1761 C CA . PRO B 1 40 ? -16.344 10.586 10.969 1 97.62 40 PRO B CA 1
ATOM 1762 C C . PRO B 1 40 ? -15.93 9.148 11.289 1 97.62 40 PRO B C 1
ATOM 1764 O O . PRO B 1 40 ? -15.586 8.836 12.43 1 97.62 40 PRO B O 1
ATOM 1767 N N . LEU B 1 41 ? -15.961 8.266 10.32 1 98.25 41 LEU B N 1
ATOM 1768 C CA . LEU B 1 41 ? -15.562 6.883 10.523 1 98.25 41 LEU B CA 1
ATOM 1769 C C . LEU B 1 41 ? -14.055 6.781 10.758 1 98.25 41 LEU B C 1
ATOM 1771 O O . LEU B 1 41 ? -13.609 6.055 11.648 1 98.25 41 LEU B O 1
ATOM 1775 N N . LEU B 1 42 ? -13.297 7.523 9.938 1 98.62 42 LEU B N 1
ATOM 1776 C CA . LEU B 1 42 ? -11.852 7.559 10.109 1 98.62 42 LEU B CA 1
ATOM 1777 C C . LEU B 1 42 ? -11.484 8.07 11.492 1 98.62 42 LEU B C 1
ATOM 1779 O O . LEU B 1 42 ? -10.648 7.469 12.18 1 98.62 42 LEU B O 1
ATOM 1783 N N . VAL B 1 43 ? -12.094 9.102 11.906 1 98.44 43 VAL B N 1
ATOM 1784 C CA . VAL B 1 43 ? -11.828 9.727 13.203 1 98.44 43 VAL B CA 1
ATOM 1785 C C . VAL B 1 43 ? -12.156 8.742 14.32 1 98.44 43 VAL B C 1
ATOM 1787 O O . VAL B 1 43 ? -11.43 8.656 15.312 1 98.44 43 VAL B O 1
ATOM 1790 N N . ARG B 1 44 ? -13.219 8.047 14.156 1 98.12 44 ARG B N 1
ATOM 1791 C CA . ARG B 1 44 ? -13.617 7.051 15.148 1 98.12 44 ARG B CA 1
ATOM 1792 C C . ARG B 1 44 ? -12.516 6.012 15.352 1 98.12 44 ARG B C 1
ATOM 1794 O O . ARG B 1 44 ? -12.195 5.652 16.484 1 98.12 44 ARG B O 1
ATOM 1801 N N . VAL B 1 45 ? -11.93 5.512 14.266 1 98.62 45 VAL B N 1
ATOM 1802 C CA . VAL B 1 45 ? -10.859 4.523 14.352 1 98.62 45 VAL B CA 1
ATOM 1803 C C . VAL B 1 45 ? -9.641 5.141 15.031 1 98.62 45 VAL B C 1
ATOM 1805 O O . VAL B 1 45 ? -9.016 4.516 15.898 1 98.62 45 VAL B O 1
ATOM 1808 N N . ILE B 1 46 ? -9.281 6.359 14.727 1 98.75 46 ILE B N 1
ATOM 1809 C CA . ILE B 1 46 ? -8.109 7.047 15.242 1 98.75 46 ILE B CA 1
ATOM 1810 C C . ILE B 1 46 ? -8.25 7.234 16.75 1 98.75 46 ILE B C 1
ATOM 1812 O O . ILE B 1 46 ? -7.273 7.105 17.5 1 98.75 46 ILE B O 1
ATOM 1816 N N . GLN B 1 47 ? -9.422 7.41 17.188 1 98.31 47 GLN B N 1
ATOM 1817 C CA . GLN B 1 47 ? -9.641 7.773 18.578 1 98.31 47 GLN B CA 1
ATOM 1818 C C . GLN B 1 47 ? -10.008 6.547 19.406 1 98.31 47 GLN B C 1
ATOM 1820 O O . GLN B 1 47 ? -10.25 6.66 20.625 1 98.31 47 GLN B O 1
ATOM 1825 N N . SER B 1 48 ? -10.086 5.438 18.797 1 98 48 SER B N 1
ATOM 1826 C CA . SER B 1 48 ? -10.391 4.223 19.547 1 98 48 SER B CA 1
ATOM 1827 C C . SER B 1 48 ? -9.344 3.959 20.609 1 98 48 SER B C 1
ATOM 1829 O O . SER B 1 48 ? -8.172 4.312 20.453 1 98 48 SER B O 1
ATOM 1831 N N . VAL B 1 49 ? -9.688 3.287 21.703 1 97.5 49 VAL B N 1
ATOM 1832 C CA . VAL B 1 49 ? -8.852 3.09 22.875 1 97.5 49 VAL B CA 1
ATOM 1833 C C . VAL B 1 49 ? -7.656 2.207 22.531 1 97.5 49 VAL B C 1
ATOM 1835 O O . VAL B 1 49 ? -6.559 2.4 23.047 1 97.5 49 VAL B O 1
ATOM 1838 N N . ASP B 1 50 ? -7.805 1.326 21.594 1 97.56 50 ASP B N 1
ATOM 1839 C CA . ASP B 1 50 ? -6.746 0.379 21.25 1 97.56 50 ASP B CA 1
ATOM 1840 C C . ASP B 1 50 ? -6.082 0.751 19.922 1 97.56 50 ASP B C 1
ATOM 1842 O O . ASP B 1 50 ? -5.418 -0.08 19.297 1 97.56 50 ASP B O 1
ATOM 1846 N N . SER B 1 51 ? -6.254 1.986 19.469 1 97.94 51 SER B N 1
ATOM 1847 C CA . SER B 1 51 ? -5.812 2.406 18.141 1 97.94 51 SER B CA 1
ATOM 1848 C C . SER B 1 51 ? -4.293 2.35 18.016 1 97.94 51 SER B C 1
ATOM 1850 O O . SER B 1 51 ? -3.758 2.139 16.922 1 97.94 51 SER B O 1
ATOM 1852 N N . LYS B 1 52 ? -3.588 2.406 19.125 1 96.69 52 LYS B N 1
ATOM 1853 C CA . LYS B 1 52 ? -2.135 2.539 19.062 1 96.69 52 LYS B CA 1
ATOM 1854 C C . LYS B 1 52 ? -1.445 1.241 19.484 1 96.69 52 LYS B C 1
ATOM 1856 O O . LYS B 1 52 ? -0.223 1.203 19.625 1 96.69 52 LYS B O 1
ATOM 1861 N N . THR B 1 53 ? -2.238 0.209 19.688 1 97.81 53 THR B N 1
ATOM 1862 C CA . THR B 1 53 ? -1.616 -1.087 19.938 1 97.81 53 THR B CA 1
ATOM 1863 C C . THR B 1 53 ? -0.826 -1.548 18.703 1 97.81 53 THR B C 1
ATOM 1865 O O . THR B 1 53 ? -1.052 -1.064 17.594 1 97.81 53 THR B O 1
ATOM 1868 N N . LYS B 1 54 ? 0.097 -2.469 18.938 1 97.06 54 LYS B N 1
ATOM 1869 C CA . LYS B 1 54 ? 0.945 -2.996 17.875 1 97.06 54 LYS B CA 1
ATOM 1870 C C . LYS B 1 54 ? 0.106 -3.525 16.703 1 97.06 54 LYS B C 1
ATOM 1872 O O . LYS B 1 54 ? 0.467 -3.35 15.547 1 97.06 54 LYS B O 1
ATOM 1877 N N . GLU B 1 55 ? -1.008 -4.129 16.984 1 97.06 55 GLU B N 1
ATOM 1878 C CA . GLU B 1 55 ? -1.871 -4.746 15.992 1 97.06 55 GLU B CA 1
ATOM 1879 C C . GLU B 1 55 ? -2.635 -3.695 15.188 1 97.06 55 GLU B C 1
ATOM 1881 O O . GLU B 1 55 ? -2.9 -3.883 14 1 97.06 55 GLU B O 1
ATOM 1886 N N . ASN B 1 56 ? -2.92 -2.52 15.812 1 98.12 56 ASN B N 1
ATOM 1887 C CA . ASN B 1 56 ? -3.871 -1.583 15.227 1 98.12 56 ASN B CA 1
ATOM 1888 C C . ASN B 1 56 ? -3.172 -0.34 14.68 1 98.12 56 ASN B C 1
ATOM 1890 O O . ASN B 1 56 ? -3.762 0.421 13.914 1 98.12 56 ASN B O 1
ATOM 1894 N N . VAL B 1 57 ? -1.959 -0.128 15.031 1 98.19 57 VAL B N 1
ATOM 1895 C CA . VAL B 1 57 ? -1.298 1.155 14.82 1 98.19 57 VAL B CA 1
ATOM 1896 C C . VAL B 1 57 ? -1.198 1.442 13.32 1 98.19 57 VAL B C 1
ATOM 1898 O O . VAL B 1 57 ? -1.369 2.584 12.891 1 98.19 57 VAL B O 1
ATOM 1901 N N . ASN B 1 58 ? -0.924 0.448 12.516 1 98 58 ASN B N 1
ATOM 1902 C CA . ASN B 1 58 ? -0.812 0.676 11.078 1 98 58 ASN B CA 1
ATOM 1903 C C . ASN B 1 58 ? -2.141 1.123 10.477 1 98 58 ASN B C 1
ATOM 1905 O O . ASN B 1 58 ? -2.174 2.016 9.625 1 98 58 ASN B O 1
ATOM 1909 N N . ALA B 1 59 ? -3.215 0.491 10.891 1 98.31 59 ALA B N 1
ATOM 1910 C CA . ALA B 1 59 ? -4.539 0.905 10.445 1 98.31 59 ALA B CA 1
ATOM 1911 C C . ALA B 1 59 ? -4.852 2.328 10.891 1 98.31 59 ALA B C 1
ATOM 1913 O O . ALA B 1 59 ? -5.371 3.133 10.117 1 98.31 59 ALA B O 1
ATOM 1914 N N . THR B 1 60 ? -4.52 2.631 12.109 1 98.75 60 THR B N 1
ATOM 1915 C CA . THR B 1 60 ? -4.738 3.965 12.656 1 98.75 60 THR B CA 1
ATOM 1916 C C . THR B 1 60 ? -3.973 5.012 11.852 1 98.75 60 THR B C 1
ATOM 1918 O O . THR B 1 60 ? -4.527 6.051 11.484 1 98.75 60 THR B O 1
ATOM 1921 N N . GLU B 1 61 ? -2.75 4.691 11.562 1 98.69 61 GLU B N 1
ATOM 1922 C CA . GLU B 1 61 ? -1.9 5.645 10.859 1 98.69 61 GLU B CA 1
ATOM 1923 C C . GLU B 1 61 ? -2.375 5.852 9.422 1 98.69 61 GLU B C 1
ATOM 1925 O O . GLU B 1 61 ? -2.285 6.961 8.891 1 98.69 61 GLU B O 1
ATOM 1930 N N . ASN B 1 62 ? -2.865 4.789 8.797 1 98.69 62 ASN B N 1
ATOM 1931 C CA . ASN B 1 62 ? -3.461 4.961 7.473 1 98.69 62 ASN B CA 1
ATOM 1932 C C . ASN B 1 62 ? -4.711 5.832 7.531 1 98.69 62 ASN B C 1
ATOM 1934 O O . ASN B 1 62 ? -4.992 6.586 6.598 1 98.69 62 ASN B O 1
ATOM 1938 N N . CYS B 1 63 ? -5.453 5.734 8.617 1 98.75 63 CYS B N 1
ATOM 1939 C CA . CYS B 1 63 ? -6.613 6.602 8.781 1 98.75 63 CYS B CA 1
ATOM 1940 C C . CYS B 1 63 ? -6.188 8.062 8.922 1 98.75 63 CYS B C 1
ATOM 1942 O O . CYS B 1 63 ? -6.797 8.945 8.32 1 98.75 63 CYS B O 1
ATOM 1944 N N . ILE B 1 64 ? -5.188 8.297 9.68 1 98.81 64 ILE B N 1
ATOM 1945 C CA . ILE B 1 64 ? -4.676 9.648 9.852 1 98.81 64 ILE B CA 1
ATOM 1946 C C . ILE B 1 64 ? -4.238 10.211 8.5 1 98.81 64 ILE B C 1
ATOM 1948 O O . ILE B 1 64 ? -4.578 11.344 8.156 1 98.81 64 ILE B O 1
ATOM 1952 N N . SER B 1 65 ? -3.514 9.375 7.781 1 98.69 65 SER B N 1
ATOM 1953 C CA . SER B 1 65 ? -3.061 9.781 6.457 1 98.69 65 SER B CA 1
ATOM 1954 C C . SER B 1 65 ? -4.238 10.07 5.535 1 98.69 65 SER B C 1
ATOM 1956 O O . SER B 1 65 ? -4.207 11.031 4.758 1 98.69 65 SER B O 1
ATOM 1958 N N . ALA B 1 66 ? -5.262 9.234 5.586 1 98.5 66 ALA B N 1
ATOM 1959 C CA . ALA B 1 66 ? -6.445 9.438 4.762 1 98.5 66 ALA B CA 1
ATOM 1960 C C . ALA B 1 66 ? -7.125 10.766 5.094 1 98.5 66 ALA B C 1
ATOM 1962 O O . ALA B 1 66 ? -7.547 11.492 4.191 1 98.5 66 ALA B O 1
ATOM 1963 N N . VAL B 1 67 ? -7.227 11.102 6.355 1 98.62 67 VAL B N 1
ATOM 1964 C CA . VAL B 1 67 ? -7.801 12.383 6.77 1 98.62 67 VAL B CA 1
ATOM 1965 C C . VAL B 1 67 ? -6.996 13.531 6.164 1 98.62 67 VAL B C 1
ATOM 1967 O O . VAL B 1 67 ? -7.57 14.484 5.633 1 98.62 67 VAL B O 1
ATOM 1970 N N . GLY B 1 68 ? -5.691 13.391 6.254 1 98.62 68 GLY B N 1
ATOM 1971 C CA . GLY B 1 68 ? -4.836 14.398 5.648 1 98.62 68 GLY B CA 1
ATOM 1972 C C . GLY B 1 68 ? -5.07 14.562 4.156 1 98.62 68 GLY B C 1
ATOM 1973 O O . GLY B 1 68 ? -5.168 15.688 3.656 1 98.62 68 GLY B O 1
ATOM 1974 N N . LYS B 1 69 ? -5.188 13.484 3.455 1 98.5 69 LYS B N 1
ATOM 1975 C CA . LYS B 1 69 ? -5.414 13.523 2.012 1 98.5 69 LYS B CA 1
ATOM 1976 C C . LYS B 1 69 ? -6.758 14.164 1.682 1 98.5 69 LYS B C 1
ATOM 1978 O O . LYS B 1 69 ? -6.871 14.922 0.717 1 98.5 69 LYS B O 1
ATOM 1983 N N . ILE B 1 70 ? -7.727 13.852 2.477 1 98.12 70 ILE B N 1
ATOM 1984 C CA . ILE B 1 70 ? -9.047 14.438 2.268 1 98.12 70 ILE B CA 1
ATOM 1985 C C . ILE B 1 70 ? -8.969 15.953 2.426 1 98.12 70 ILE B C 1
ATOM 1987 O O . ILE B 1 70 ? -9.469 16.703 1.582 1 98.12 70 ILE B O 1
ATOM 1991 N N . MET B 1 71 ? -8.305 16.422 3.461 1 98 71 MET B N 1
ATOM 1992 C CA . MET B 1 71 ? -8.188 17.859 3.682 1 98 71 MET B CA 1
ATOM 1993 C C . MET B 1 71 ? -7.387 18.516 2.559 1 98 71 MET B C 1
ATOM 1995 O O . MET B 1 71 ? -7.707 19.625 2.131 1 98 71 MET B O 1
ATOM 1999 N N . LYS B 1 72 ? -6.43 17.859 2.105 1 97.75 72 LYS B N 1
ATOM 2000 C CA . LYS B 1 72 ? -5.527 18.422 1.108 1 97.75 72 LYS B CA 1
ATOM 2001 C C . LYS B 1 72 ? -6.191 18.469 -0.267 1 97.75 72 LYS B C 1
ATOM 2003 O O . LYS B 1 72 ? -6.121 19.484 -0.961 1 97.75 72 LYS B O 1
ATOM 2008 N N . PHE B 1 73 ? -6.895 17.391 -0.629 1 97.56 73 PHE B N 1
ATOM 2009 C CA . PHE B 1 73 ? -7.293 17.266 -2.025 1 97.56 73 PHE B CA 1
ATOM 2010 C C . PHE B 1 73 ? -8.789 17.5 -2.186 1 97.56 73 PHE B C 1
ATOM 2012 O O . PHE B 1 73 ? -9.266 17.766 -3.293 1 97.56 73 PHE B O 1
ATOM 2019 N N . LYS B 1 74 ? -9.516 17.344 -1.113 1 97.25 74 LYS B N 1
ATOM 2020 C CA . LYS B 1 74 ? -10.953 17.594 -1.115 1 97.25 74 LYS B CA 1
ATOM 2021 C C . LYS B 1 74 ? -11.352 18.5 0.041 1 97.25 74 LYS B C 1
ATOM 2023 O O . LYS B 1 74 ? -12.25 18.172 0.818 1 97.25 74 LYS B O 1
ATOM 2028 N N . PRO B 1 75 ? -10.75 19.688 0.09 1 95.75 75 PRO B N 1
ATOM 2029 C CA . PRO B 1 75 ? -10.984 20.547 1.25 1 95.75 75 PRO B CA 1
ATOM 2030 C C . PRO B 1 75 ? -12.438 21.016 1.356 1 95.75 75 PRO B C 1
ATOM 2032 O O . PRO B 1 75 ? -12.914 21.328 2.451 1 95.75 75 PRO B O 1
ATOM 2035 N N . ASP B 1 76 ? -13.203 20.984 0.286 1 95.5 76 ASP B N 1
ATOM 2036 C CA . ASP B 1 76 ? -14.578 21.469 0.275 1 95.5 76 ASP B CA 1
ATOM 2037 C C . ASP B 1 76 ? -15.531 20.438 0.86 1 95.5 76 ASP B C 1
ATOM 2039 O O . ASP B 1 76 ? -16.688 20.75 1.179 1 95.5 76 ASP B O 1
ATOM 2043 N N . CYS B 1 77 ? -15.008 19.234 1.052 1 94.69 77 CYS B N 1
ATOM 2044 C CA . CYS B 1 77 ? -15.867 18.141 1.531 1 94.69 77 CYS B CA 1
ATOM 2045 C C . CYS B 1 77 ? -15.844 18.078 3.053 1 94.69 77 CYS B C 1
ATOM 2047 O O . CYS B 1 77 ? -16.641 17.344 3.652 1 94.69 77 CYS B O 1
ATOM 2049 N N . VAL B 1 78 ? -14.938 18.812 3.652 1 95.88 78 VAL B N 1
ATOM 2050 C CA . VAL B 1 78 ? -14.805 18.766 5.105 1 95.88 78 VAL B CA 1
ATOM 2051 C C . VAL B 1 78 ? -14.578 20.172 5.656 1 95.88 78 VAL B C 1
ATOM 2053 O O . VAL B 1 78 ? -14.25 21.094 4.91 1 95.88 78 VAL B O 1
ATOM 2056 N N . ASN B 1 79 ? -14.891 20.344 6.918 1 96.19 79 ASN B N 1
ATOM 2057 C CA . ASN B 1 79 ? -14.5 21.578 7.609 1 96.19 79 ASN B CA 1
ATOM 2058 C C . ASN B 1 79 ? -13.039 21.516 8.047 1 96.19 79 ASN B C 1
ATOM 2060 O O . ASN B 1 79 ? -12.742 21.156 9.188 1 96.19 79 ASN B O 1
ATOM 2064 N N . VAL B 1 80 ? -12.172 21.938 7.211 1 96.75 80 VAL B N 1
ATOM 2065 C CA . VAL B 1 80 ? -10.734 21.828 7.43 1 96.75 80 VAL B CA 1
ATOM 2066 C C . VAL B 1 80 ? -10.352 22.547 8.727 1 96.75 80 VAL B C 1
ATOM 2068 O O . VAL B 1 80 ? -9.547 22.031 9.508 1 96.75 80 VAL B O 1
ATOM 2071 N N . GLU B 1 81 ? -10.883 23.625 8.984 1 95.69 81 GLU B N 1
ATOM 2072 C CA . GLU B 1 81 ? -10.562 24.422 10.18 1 95.69 81 GLU B CA 1
ATOM 2073 C C . GLU B 1 81 ? -10.852 23.625 11.453 1 95.69 81 GLU B C 1
ATOM 2075 O O . GLU B 1 81 ? -10.117 23.734 12.43 1 95.69 81 GLU B O 1
ATOM 2080 N N . GLU B 1 82 ? -11.883 22.906 11.352 1 96.62 82 GLU B N 1
ATOM 2081 C CA . GLU B 1 82 ? -12.281 22.125 12.516 1 96.62 82 GLU B CA 1
ATOM 2082 C C . GLU B 1 82 ? -11.43 20.875 12.664 1 96.62 82 GLU B C 1
ATOM 2084 O O . GLU B 1 82 ? -11.102 20.469 13.781 1 96.62 82 GLU B O 1
ATOM 2089 N N . VAL B 1 83 ? -11.055 20.266 11.602 1 97.5 83 VAL B N 1
ATOM 2090 C CA . VAL B 1 83 ? -10.406 18.953 11.617 1 97.5 83 VAL B CA 1
ATOM 2091 C C . VAL B 1 83 ? -8.898 19.109 11.781 1 97.5 83 VAL B C 1
ATOM 2093 O O . VAL B 1 83 ? -8.242 18.281 12.406 1 97.5 83 VAL B O 1
ATOM 2096 N N . LEU B 1 84 ? -8.375 20.172 11.32 1 97.62 84 LEU B N 1
ATOM 2097 C CA . LEU B 1 84 ? -6.941 20.375 11.18 1 97.62 84 LEU B CA 1
ATOM 2098 C C . LEU B 1 84 ? -6.25 20.344 12.539 1 97.62 84 LEU B C 1
ATOM 2100 O O . LEU B 1 84 ? -5.227 19.672 12.703 1 97.62 84 LEU B O 1
ATOM 2104 N N . PRO B 1 85 ? -6.785 20.984 13.609 1 96.5 85 PRO B N 1
ATOM 2105 C CA . PRO B 1 85 ? -6.129 20.906 14.922 1 96.5 85 PRO B CA 1
ATOM 2106 C C . PRO B 1 85 ? -6.055 19.469 15.461 1 96.5 85 PRO B C 1
ATOM 2108 O O . PRO B 1 85 ? -5.059 19.094 16.078 1 96.5 85 PRO B O 1
ATOM 2111 N N . HIS B 1 86 ? -7.055 18.703 15.211 1 97.5 86 HIS B N 1
ATOM 2112 C CA . HIS B 1 86 ? -7.051 17.312 15.625 1 97.5 86 HIS B CA 1
ATOM 2113 C C . HIS B 1 86 ? -6.02 16.5 14.844 1 97.5 86 HIS B C 1
ATOM 2115 O O . HIS B 1 86 ? -5.254 15.734 15.422 1 97.5 86 HIS B O 1
ATOM 2121 N N . TRP B 1 87 ? -6.047 16.734 13.547 1 98.38 87 TRP B N 1
ATOM 2122 C CA . TRP B 1 87 ? -5.098 16.031 12.688 1 98.38 87 TRP B CA 1
ATOM 2123 C C . TRP B 1 87 ? -3.666 16.281 13.148 1 98.38 87 TRP B C 1
ATOM 2125 O O . TRP B 1 87 ? -2.867 15.352 13.25 1 98.38 87 TRP B O 1
ATOM 2135 N N . LEU B 1 88 ? -3.355 17.531 13.5 1 97.12 88 LEU B N 1
ATOM 2136 C CA . LEU B 1 88 ? -2.025 17.875 13.984 1 97.12 88 LEU B CA 1
ATOM 2137 C C . LEU B 1 88 ? -1.699 17.109 15.266 1 97.12 88 LEU B C 1
ATOM 2139 O O . LEU B 1 88 ? -0.555 16.703 15.477 1 97.12 88 LEU B O 1
ATOM 2143 N N . SER B 1 89 ? -2.67 16.922 16.031 1 96.81 89 SER B N 1
ATOM 2144 C CA . SER B 1 89 ? -2.459 16.266 17.328 1 96.81 89 SER B CA 1
ATOM 2145 C C . SER B 1 89 ? -2.188 14.773 17.141 1 96.81 89 SER B C 1
ATOM 2147 O O . SER B 1 89 ? -1.691 14.117 18.062 1 96.81 89 SER B O 1
ATOM 2149 N N . TRP B 1 90 ? -2.543 14.195 16.031 1 98.06 90 TRP B N 1
ATOM 2150 C CA . TRP B 1 90 ? -2.354 12.766 15.789 1 98.06 90 TRP B CA 1
ATOM 2151 C C . TRP B 1 90 ? -0.968 12.492 15.211 1 98.06 90 TRP B C 1
ATOM 2153 O O . TRP B 1 90 ? -0.561 11.336 15.086 1 98.06 90 TRP B O 1
ATOM 2163 N N . LEU B 1 91 ? -0.2 13.555 14.836 1 97.56 91 LEU B N 1
ATOM 2164 C CA . LEU B 1 91 ? 1.107 13.414 14.203 1 97.56 91 LEU B CA 1
ATOM 2165 C C . LEU B 1 91 ? 2.211 13.328 15.25 1 97.56 91 LEU B C 1
ATOM 2167 O O . LEU B 1 91 ? 2.039 13.789 16.375 1 97.56 91 LEU B O 1
ATOM 2171 N N . PRO B 1 92 ? 3.344 12.711 14.773 1 97.31 92 PRO B N 1
ATOM 2172 C CA . PRO B 1 92 ? 3.68 12.094 13.484 1 97.31 92 PRO B CA 1
ATOM 2173 C C . PRO B 1 92 ? 3.293 10.617 13.414 1 97.31 92 PRO B C 1
ATOM 2175 O O . PRO B 1 92 ? 2.92 10.023 14.43 1 97.31 92 PRO B O 1
ATOM 2178 N N . LEU B 1 93 ? 3.199 10.07 12.227 1 97.38 93 LEU B N 1
ATOM 2179 C CA . LEU B 1 93 ? 3.125 8.633 12.023 1 97.38 93 LEU B CA 1
ATOM 2180 C C . LEU B 1 93 ? 4.48 7.977 12.266 1 97.38 93 LEU B C 1
ATOM 2182 O O . LEU B 1 93 ? 5.516 8.523 11.883 1 97.38 93 LEU B O 1
ATOM 2186 N N . HIS B 1 94 ? 4.496 6.73 12.805 1 91.75 94 HIS B N 1
ATOM 2187 C CA . HIS B 1 94 ? 5.758 6.121 13.211 1 91.75 94 HIS B CA 1
ATOM 2188 C C . HIS B 1 94 ? 5.996 4.809 12.477 1 91.75 94 HIS B C 1
ATOM 2190 O O . HIS B 1 94 ? 7.141 4.445 12.195 1 91.75 94 HIS B O 1
ATOM 2196 N N . GLU B 1 95 ? 5.02 4.145 12.164 1 92.81 95 GLU B N 1
ATOM 2197 C CA . GLU B 1 95 ? 5.16 2.771 11.68 1 92.81 95 GLU B CA 1
ATOM 2198 C C . GLU B 1 95 ? 5.039 2.701 10.164 1 92.81 95 GLU B C 1
ATOM 2200 O O . GLU B 1 95 ? 5.855 2.064 9.5 1 92.81 95 GLU B O 1
ATOM 2205 N N . ASP B 1 96 ? 4.07 3.328 9.617 1 93.31 96 ASP B N 1
ATOM 2206 C CA . ASP B 1 96 ? 3.859 3.311 8.172 1 93.31 96 ASP B CA 1
ATOM 2207 C C . ASP B 1 96 ? 4.684 4.398 7.484 1 93.31 96 ASP B C 1
ATOM 2209 O O . ASP B 1 96 ? 4.207 5.52 7.297 1 93.31 96 ASP B O 1
ATOM 2213 N N . LYS B 1 97 ? 5.777 4.078 7.008 1 90.94 97 LYS B N 1
ATOM 2214 C CA . LYS B 1 97 ? 6.742 5.047 6.496 1 90.94 97 LYS B CA 1
ATOM 2215 C C . LYS B 1 97 ? 6.25 5.684 5.199 1 90.94 97 LYS B C 1
ATOM 2217 O O . LYS B 1 97 ? 6.477 6.871 4.961 1 90.94 97 LYS B O 1
ATOM 2222 N N . GLU B 1 98 ? 5.602 4.879 4.398 1 90.12 98 GLU B N 1
ATOM 2223 C CA . GLU B 1 98 ? 5.078 5.414 3.148 1 90.12 98 GLU B CA 1
ATOM 2224 C C . GLU B 1 98 ? 4.027 6.492 3.406 1 90.12 98 GLU B C 1
ATOM 2226 O O . GLU B 1 98 ? 4.047 7.551 2.775 1 90.12 98 GLU B O 1
ATOM 2231 N N . GLU B 1 99 ? 3.17 6.215 4.383 1 95.56 99 GLU B N 1
ATOM 2232 C CA . GLU B 1 99 ? 2.131 7.188 4.707 1 95.56 99 GLU B CA 1
ATOM 2233 C C . GLU B 1 99 ? 2.705 8.367 5.484 1 95.56 99 GLU B C 1
ATOM 2235 O O . GLU B 1 99 ? 2.197 9.492 5.383 1 95.56 99 GLU B O 1
ATOM 2240 N N . ALA B 1 100 ? 3.779 8.125 6.238 1 96.44 100 ALA B N 1
ATOM 2241 C CA . ALA B 1 100 ? 4.422 9.188 7.004 1 96.44 100 ALA B CA 1
ATOM 2242 C C . ALA B 1 100 ? 4.953 10.281 6.078 1 96.44 100 ALA B C 1
ATOM 2244 O O . ALA B 1 100 ? 4.75 11.477 6.336 1 96.44 100 ALA B O 1
ATOM 2245 N N . VAL B 1 101 ? 5.551 9.93 5.035 1 94.94 101 VAL B N 1
ATOM 2246 C CA . VAL B 1 101 ? 6.109 10.883 4.078 1 94.94 101 VAL B CA 1
ATOM 2247 C C . VAL B 1 101 ? 5 11.773 3.523 1 94.94 101 VAL B C 1
ATOM 2249 O O . VAL B 1 101 ? 5.168 12.992 3.408 1 94.94 101 VAL B O 1
ATOM 2252 N N . GLN B 1 102 ? 3.875 11.148 3.213 1 95.62 102 GLN B N 1
ATOM 2253 C CA . GLN B 1 102 ? 2.758 11.898 2.658 1 95.62 102 GLN B CA 1
ATOM 2254 C C . GLN B 1 102 ? 2.197 12.883 3.682 1 95.62 102 GLN B C 1
ATOM 2256 O O . GLN B 1 102 ? 1.846 14.016 3.336 1 95.62 102 GLN B O 1
ATOM 2261 N N . THR B 1 103 ? 2.068 12.461 4.883 1 97.69 103 THR B N 1
ATOM 2262 C CA . THR B 1 103 ? 1.524 13.312 5.934 1 97.69 103 THR B CA 1
ATOM 2263 C C . THR B 1 103 ? 2.459 14.484 6.215 1 97.69 103 THR B C 1
ATOM 2265 O O . THR B 1 103 ? 2.006 15.625 6.375 1 97.69 103 THR B O 1
ATOM 2268 N N . PHE B 1 104 ? 3.771 14.211 6.211 1 97.44 104 PHE B N 1
ATOM 2269 C CA . PHE B 1 104 ? 4.738 15.289 6.418 1 97.44 104 PHE B CA 1
ATOM 2270 C C . PHE B 1 104 ? 4.746 16.25 5.23 1 97.44 104 PHE B C 1
ATOM 2272 O O . PHE B 1 104 ? 4.914 17.453 5.402 1 97.44 104 PHE B O 1
ATOM 2279 N N . SER B 1 105 ? 4.629 15.695 4.086 1 97 105 SER B N 1
ATOM 2280 C CA . SER B 1 105 ? 4.555 16.547 2.904 1 97 105 SER B CA 1
ATOM 2281 C C . SER B 1 105 ? 3.402 17.547 3.01 1 97 105 SER B C 1
ATOM 2283 O O . SER B 1 105 ? 3.562 18.719 2.699 1 97 105 SER B O 1
ATOM 2285 N N . TYR B 1 106 ? 2.277 17.047 3.41 1 98.38 106 TYR B N 1
ATOM 2286 C CA . TYR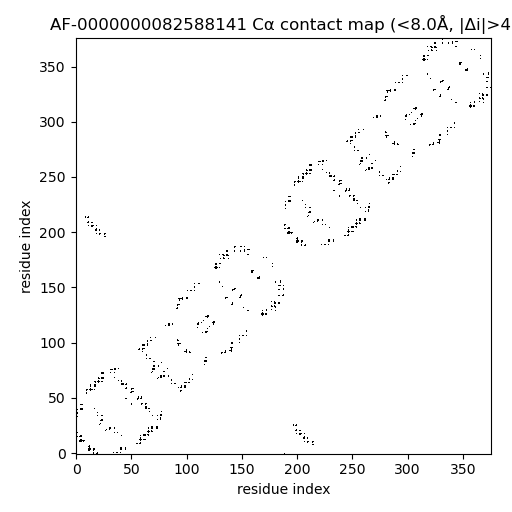 B 1 106 ? 1.133 17.938 3.572 1 98.38 106 TYR B CA 1
ATOM 2287 C C . TYR B 1 106 ? 1.38 18.953 4.688 1 98.38 106 TYR B C 1
ATOM 2289 O O . TYR B 1 106 ? 1.004 20.125 4.57 1 98.38 106 TYR B O 1
ATOM 2297 N N . LEU B 1 107 ? 1.996 18.5 5.777 1 97.88 107 LEU B N 1
ATOM 2298 C CA . LEU B 1 107 ? 2.365 19.438 6.844 1 97.88 107 LEU B CA 1
ATOM 2299 C C . LEU B 1 107 ? 3.256 20.547 6.312 1 97.88 107 LEU B C 1
ATOM 2301 O O . LEU B 1 107 ? 3.037 21.719 6.617 1 97.88 107 LEU B O 1
ATOM 2305 N N . CYS B 1 108 ? 4.199 20.234 5.488 1 96.94 108 CYS B N 1
ATOM 2306 C CA . CYS B 1 108 ? 5.066 21.234 4.875 1 96.94 108 CYS B CA 1
ATOM 2307 C C . CYS B 1 108 ? 4.254 22.219 4.035 1 96.94 108 CYS B C 1
ATOM 2309 O O . CYS B 1 108 ? 4.492 23.422 4.082 1 96.94 108 CYS B O 1
ATOM 2311 N N . ASP B 1 109 ? 3.318 21.641 3.242 1 97.81 109 ASP B N 1
ATOM 2312 C CA . ASP B 1 109 ? 2.447 22.516 2.465 1 97.81 109 ASP B CA 1
ATOM 2313 C C . ASP B 1 109 ? 1.793 23.562 3.357 1 97.81 109 ASP B C 1
ATOM 2315 O O . ASP B 1 109 ? 1.753 24.75 3.006 1 97.81 109 ASP B O 1
ATOM 2319 N N . LEU B 1 110 ? 1.294 23.141 4.461 1 97.62 110 LEU B N 1
ATOM 2320 C CA . LEU B 1 110 ? 0.555 24 5.375 1 97.62 110 LEU B CA 1
ATOM 2321 C C . LEU B 1 110 ? 1.477 25.047 6 1 97.62 110 LEU B C 1
ATOM 2323 O O . LEU B 1 110 ? 1.112 26.219 6.109 1 97.62 110 LEU B O 1
ATOM 2327 N N . ILE B 1 111 ? 2.652 24.641 6.375 1 96.12 111 ILE B N 1
ATOM 2328 C CA . ILE B 1 111 ? 3.621 25.547 6.984 1 96.12 111 ILE B CA 1
ATOM 2329 C C . ILE B 1 111 ? 4.086 26.578 5.957 1 96.12 111 ILE B C 1
ATOM 2331 O O . ILE B 1 111 ? 4.113 27.781 6.238 1 96.12 111 ILE B O 1
ATOM 2335 N N . GLU B 1 112 ? 4.398 26.109 4.793 1 95.19 112 GLU B N 1
ATOM 2336 C CA . GLU B 1 112 ? 4.926 26.969 3.734 1 95.19 112 GLU B CA 1
ATOM 2337 C C . GLU B 1 112 ? 3.881 27.969 3.26 1 95.19 112 GLU B C 1
ATOM 2339 O O . GLU B 1 112 ? 4.223 29.047 2.773 1 95.19 112 GLU B O 1
ATOM 2344 N N . SER B 1 113 ? 2.674 27.641 3.422 1 95.94 113 SER B N 1
ATOM 2345 C CA . SER B 1 113 ? 1.602 28.562 3.039 1 95.94 113 SER B CA 1
ATOM 2346 C C . SER B 1 113 ? 1.207 29.469 4.199 1 95.94 113 SER B C 1
ATOM 2348 O O . SER B 1 113 ? 0.232 30.219 4.105 1 95.94 113 SER B O 1
ATOM 2350 N N . ASN B 1 114 ? 1.928 29.391 5.324 1 94.88 114 ASN B N 1
ATOM 2351 C CA . ASN B 1 114 ? 1.671 30.156 6.539 1 94.88 114 ASN B CA 1
ATOM 2352 C C . ASN B 1 114 ? 0.24 29.969 7.031 1 94.88 114 ASN B C 1
ATOM 2354 O O . ASN B 1 114 ? -0.45 30.938 7.344 1 94.88 114 ASN B O 1
ATOM 2358 N N . HIS B 1 115 ? -0.199 28.734 6.988 1 96.12 115 HIS B N 1
ATOM 2359 C CA . HIS B 1 115 ? -1.572 28.453 7.391 1 96.12 115 HIS B CA 1
ATOM 2360 C C . HIS B 1 115 ? -1.822 28.875 8.836 1 96.12 115 HIS B C 1
ATOM 2362 O O . HIS B 1 115 ? -1.155 28.391 9.75 1 96.12 115 HIS B O 1
ATOM 2368 N N . PRO B 1 116 ? -2.771 29.641 9.148 1 95.5 116 PRO B N 1
ATOM 2369 C CA . PRO B 1 116 ? -2.91 30.266 10.477 1 95.5 116 PRO B CA 1
ATOM 2370 C C . PRO B 1 116 ? -3.24 29.25 11.562 1 95.5 116 PRO B C 1
ATOM 2372 O O . PRO B 1 116 ? -2.783 29.375 12.703 1 95.5 116 PRO B O 1
ATOM 2375 N N . ILE B 1 117 ? -3.998 28.266 11.227 1 95.44 117 ILE B N 1
ATOM 2376 C CA . ILE B 1 117 ? -4.375 27.266 12.227 1 95.44 117 ILE B CA 1
ATOM 2377 C C . ILE B 1 117 ? -3.164 26.406 12.586 1 95.44 117 ILE B C 1
ATOM 2379 O O . ILE B 1 117 ? -3.004 26 13.734 1 95.44 117 ILE B O 1
ATOM 2383 N N . VAL B 1 118 ? -2.328 26.109 11.648 1 96.5 118 VAL B N 1
ATOM 2384 C CA . VAL B 1 118 ? -1.167 25.25 11.844 1 96.5 118 VAL B CA 1
ATOM 2385 C C . VAL B 1 118 ? -0.085 26 12.617 1 96.5 118 VAL B C 1
ATOM 2387 O O . VAL B 1 118 ? 0.458 25.5 13.602 1 96.5 118 VAL B O 1
ATOM 2390 N N . LEU B 1 119 ? 0.197 27.188 12.312 1 95.12 119 LEU B N 1
ATOM 2391 C CA . LEU B 1 119 ? 1.271 27.953 12.938 1 95.12 119 LEU B CA 1
ATOM 2392 C C . LEU B 1 119 ? 0.782 28.641 14.211 1 95.12 119 LEU B C 1
ATOM 2394 O O . LEU B 1 119 ? 1.55 28.812 15.164 1 95.12 119 LEU B O 1
ATOM 2398 N N . GLY B 1 120 ? -0.527 28.953 14.258 1 93.31 120 GLY B N 1
ATOM 2399 C CA . GLY B 1 120 ? -1.08 29.672 15.391 1 93.31 120 GLY B CA 1
ATOM 2400 C C . GLY B 1 120 ? -0.725 31.156 15.391 1 93.31 120 GLY B C 1
ATOM 2401 O O . GLY B 1 120 ? 0.09 31.594 14.578 1 93.31 120 GLY B O 1
ATOM 2402 N N . PRO B 1 121 ? -1.436 31.891 16.328 1 92.31 121 PRO B N 1
ATOM 2403 C CA . PRO B 1 121 ? -1.08 33.312 16.469 1 92.31 121 PRO B CA 1
ATOM 2404 C C . PRO B 1 121 ? 0.385 33.5 16.844 1 92.31 121 PRO B C 1
ATOM 2406 O O . PRO B 1 121 ? 0.878 32.875 17.781 1 92.31 121 PRO B O 1
ATOM 2409 N N . ASN B 1 122 ? 1.128 34.375 16.078 1 89.12 122 ASN B N 1
ATOM 2410 C CA . ASN B 1 122 ? 2.539 34.688 16.297 1 89.12 122 ASN B CA 1
ATOM 2411 C C . ASN B 1 122 ? 3.389 33.406 16.297 1 89.12 122 ASN B C 1
ATOM 2413 O O . ASN B 1 122 ? 4.34 33.312 17.078 1 89.12 122 ASN B O 1
ATOM 2417 N N . ASN B 1 123 ? 2.967 32.344 15.633 1 91.88 123 ASN B N 1
ATOM 2418 C CA . ASN B 1 123 ? 3.705 31.094 15.445 1 91.88 123 ASN B CA 1
ATOM 2419 C C . ASN B 1 123 ? 3.852 30.328 16.75 1 91.88 123 ASN B C 1
ATOM 2421 O O . ASN B 1 123 ? 4.859 29.656 16.984 1 91.88 123 ASN B O 1
ATOM 2425 N N . THR B 1 124 ? 2.824 30.422 17.594 1 91.44 124 THR B N 1
ATOM 2426 C CA . THR B 1 124 ? 2.873 29.812 18.922 1 91.44 124 THR B CA 1
ATOM 2427 C C . THR B 1 124 ? 2.852 28.297 18.828 1 91.44 124 THR B C 1
ATOM 2429 O O . THR B 1 124 ? 3.209 27.609 19.797 1 91.44 124 THR B O 1
ATOM 2432 N N . ASN B 1 125 ? 2.453 27.75 17.641 1 93.88 125 ASN B N 1
ATOM 2433 C CA . ASN B 1 125 ? 2.377 26.312 17.516 1 93.88 125 ASN B CA 1
ATOM 2434 C C . ASN B 1 125 ? 3.689 25.719 17 1 93.88 125 ASN B C 1
ATOM 2436 O O . ASN B 1 125 ? 3.846 24.5 16.938 1 93.88 125 ASN B O 1
ATOM 2440 N N . LEU B 1 126 ? 4.68 26.453 16.719 1 94.19 126 LEU B N 1
ATOM 2441 C CA . LEU B 1 126 ? 5.934 26 16.125 1 94.19 126 LEU B CA 1
ATOM 2442 C C . LEU B 1 126 ? 6.652 25.016 17.031 1 94.19 126 LEU B C 1
ATOM 2444 O O . LEU B 1 126 ? 7.199 24.016 16.562 1 94.19 126 LEU B O 1
ATOM 2448 N N . PRO B 1 127 ? 6.652 25.266 18.344 1 93.69 127 PRO B N 1
ATOM 2449 C CA . PRO B 1 127 ? 7.301 24.281 19.219 1 93.69 127 PRO B CA 1
ATOM 2450 C C . PRO B 1 127 ? 6.703 22.891 19.062 1 93.69 127 PRO B C 1
ATOM 2452 O O . PRO B 1 127 ? 7.438 21.891 19.016 1 93.69 127 PRO B O 1
ATOM 2455 N N . LYS B 1 128 ? 5.43 22.844 19 1 95.06 128 LYS B N 1
ATOM 2456 C CA . LYS B 1 128 ? 4.77 21.562 18.797 1 95.06 128 LYS B CA 1
ATOM 2457 C C . LYS B 1 128 ? 5.125 20.969 17.438 1 95.06 128 LYS B C 1
ATOM 2459 O O . LYS B 1 128 ? 5.34 19.766 17.312 1 95.06 128 LYS B O 1
ATOM 2464 N N . ILE B 1 129 ? 5.184 21.781 16.422 1 96.5 129 ILE B N 1
ATOM 2465 C CA . ILE B 1 129 ? 5.547 21.344 15.078 1 96.5 129 ILE B CA 1
ATOM 2466 C C . ILE B 1 129 ? 6.973 20.797 15.086 1 96.5 129 ILE B C 1
ATOM 2468 O O . ILE B 1 129 ? 7.238 19.75 14.484 1 96.5 129 ILE B O 1
ATOM 2472 N N . PHE B 1 130 ? 7.828 21.422 15.812 1 96.38 130 PHE B N 1
ATOM 2473 C CA . PHE B 1 130 ? 9.203 20.969 15.922 1 96.38 130 PHE B CA 1
ATOM 2474 C C . PHE B 1 130 ? 9.273 19.609 16.609 1 96.38 130 PHE B C 1
ATOM 2476 O O . PHE B 1 130 ? 10.062 18.75 16.219 1 96.38 130 PHE B O 1
ATOM 2483 N N . SER B 1 131 ? 8.445 19.531 17.609 1 96.81 131 SER B N 1
ATOM 2484 C CA . SER B 1 131 ? 8.391 18.25 18.297 1 96.81 131 SER B CA 1
ATOM 2485 C C . SER B 1 131 ? 7.938 17.141 17.344 1 96.81 131 SER B C 1
ATOM 2487 O O . SER B 1 131 ? 8.477 16.031 17.375 1 96.81 131 SER B O 1
ATOM 2489 N N . ILE B 1 132 ? 6.977 17.375 16.484 1 97.38 132 ILE B N 1
ATOM 2490 C CA . ILE B 1 132 ? 6.469 16.422 15.5 1 97.38 132 ILE B CA 1
ATOM 2491 C C . ILE B 1 132 ? 7.582 16.047 14.523 1 97.38 132 ILE B C 1
ATOM 2493 O O . ILE B 1 132 ? 7.801 14.867 14.258 1 97.38 132 ILE B O 1
ATOM 2497 N N . ILE B 1 133 ? 8.289 17.031 14.062 1 96.69 133 ILE B N 1
ATOM 2498 C CA . ILE B 1 133 ? 9.375 16.812 13.117 1 96.69 133 ILE B CA 1
ATOM 2499 C C . ILE B 1 133 ? 10.477 15.984 13.773 1 96.69 133 ILE B C 1
ATOM 2501 O O . ILE B 1 133 ? 10.961 15.023 13.188 1 96.69 133 ILE B O 1
ATOM 2505 N N . ALA B 1 134 ? 10.836 16.344 14.992 1 96.81 134 ALA B N 1
ATOM 2506 C CA . ALA B 1 134 ? 11.883 15.648 15.734 1 96.81 134 ALA B CA 1
ATOM 2507 C C . ALA B 1 134 ? 11.508 14.188 15.953 1 96.81 134 ALA B C 1
ATOM 2509 O O . ALA B 1 134 ? 12.336 13.297 15.773 1 96.81 134 ALA B O 1
ATOM 2510 N N . GLU B 1 135 ? 10.297 13.984 16.359 1 96.38 135 GLU B N 1
ATOM 2511 C CA . GLU B 1 135 ? 9.82 12.617 16.578 1 96.38 135 GLU B CA 1
ATOM 2512 C C . GLU B 1 135 ? 9.844 11.805 15.297 1 96.38 135 GLU B C 1
ATOM 2514 O O . GLU B 1 135 ? 10.211 10.633 15.297 1 96.38 135 GLU B O 1
ATOM 2519 N N . GLY B 1 136 ? 9.383 12.414 14.172 1 96.12 136 GLY B N 1
ATOM 2520 C CA . GLY B 1 136 ? 9.477 11.766 12.883 1 96.12 136 GLY B CA 1
ATOM 2521 C C . GLY B 1 136 ? 10.891 11.367 12.508 1 96.12 136 GLY B C 1
ATOM 2522 O O . GLY B 1 136 ? 11.125 10.266 12.016 1 96.12 136 GLY B O 1
ATOM 2523 N N . GLU B 1 137 ? 11.789 12.227 12.781 1 94.5 137 GLU B N 1
ATOM 2524 C CA . GLU B 1 137 ? 13.203 11.969 12.516 1 94.5 137 GLU B CA 1
ATOM 2525 C C . GLU B 1 137 ? 13.734 10.836 13.391 1 94.5 137 GLU B C 1
ATOM 2527 O O . GLU B 1 137 ? 14.453 9.961 12.914 1 94.5 137 GLU B O 1
ATOM 2532 N N . MET B 1 138 ? 13.398 10.828 14.633 1 94.69 138 MET B N 1
ATOM 2533 C CA . MET B 1 138 ? 13.859 9.828 15.594 1 94.69 138 MET B CA 1
ATOM 2534 C C . MET B 1 138 ? 13.422 8.43 15.172 1 94.69 138 MET B C 1
ATOM 2536 O O . MET B 1 138 ? 14.172 7.465 15.352 1 94.69 138 MET B O 1
ATOM 2540 N N . HIS B 1 139 ? 12.281 8.383 14.602 1 93 139 HIS B N 1
ATOM 2541 C CA . HIS B 1 139 ? 11.734 7.074 14.258 1 93 139 HIS B CA 1
ATOM 2542 C C . HIS B 1 139 ? 11.93 6.762 12.781 1 93 139 HIS B C 1
ATOM 2544 O O . HIS B 1 139 ? 11.352 5.809 12.258 1 93 139 HIS B O 1
ATOM 2550 N N . GLU B 1 140 ? 12.688 7.625 12.094 1 92.75 140 GLU B N 1
ATOM 2551 C CA . GLU B 1 140 ? 13.055 7.426 10.695 1 92.75 140 GLU B CA 1
ATOM 2552 C C . GLU B 1 140 ? 11.82 7.344 9.805 1 92.75 140 GLU B C 1
ATOM 2554 O O . GLU B 1 140 ? 11.727 6.473 8.938 1 92.75 140 GLU B O 1
ATOM 2559 N N . ALA B 1 141 ? 10.875 8.242 10.156 1 91.56 141 ALA B N 1
ATOM 2560 C CA . ALA B 1 141 ? 9.625 8.289 9.398 1 91.56 141 ALA B CA 1
ATOM 2561 C C . ALA B 1 141 ? 9.859 8.805 7.98 1 91.56 141 ALA B C 1
ATOM 2563 O O . ALA B 1 141 ? 9.078 8.516 7.066 1 91.56 141 ALA B O 1
ATOM 2564 N N . ILE B 1 142 ? 10.883 9.555 7.797 1 90.62 142 ILE B N 1
ATOM 2565 C CA . ILE B 1 142 ? 11.25 10.109 6.5 1 90.62 142 ILE B CA 1
ATOM 2566 C C . ILE B 1 142 ? 12.727 9.828 6.215 1 90.62 142 ILE B C 1
ATOM 2568 O O . ILE B 1 142 ? 13.594 10.117 7.047 1 90.62 142 ILE B O 1
ATOM 2572 N N . LYS B 1 143 ? 12.953 9.266 5.055 1 90.5 143 LYS B N 1
ATOM 2573 C CA . LYS B 1 143 ? 14.344 9.078 4.645 1 90.5 143 LYS B CA 1
ATOM 2574 C C . LYS B 1 143 ? 14.984 10.406 4.254 1 90.5 143 LYS B C 1
ATOM 2576 O O . LYS B 1 143 ? 14.328 11.273 3.664 1 90.5 143 LYS B O 1
ATOM 2581 N N . HIS B 1 144 ? 16.234 10.492 4.5 1 92 144 HIS B N 1
ATOM 2582 C CA . HIS B 1 144 ? 16.953 11.742 4.277 1 92 144 HIS B CA 1
ATOM 2583 C C . HIS B 1 144 ? 17 12.094 2.791 1 92 144 HIS B C 1
ATOM 2585 O O . HIS B 1 144 ? 17.094 13.266 2.43 1 92 144 HIS B O 1
ATOM 2591 N N . GLU B 1 145 ? 16.969 11.125 2.014 1 91.81 145 GLU B N 1
ATOM 2592 C CA . GLU B 1 145 ? 17.031 11.352 0.573 1 91.81 145 GLU B CA 1
ATOM 2593 C C . GLU B 1 145 ? 15.703 11.844 0.023 1 91.81 145 GLU B C 1
ATOM 2595 O O . GLU B 1 145 ? 15.633 12.328 -1.109 1 91.81 145 GLU B O 1
ATOM 2600 N N . ASP B 1 146 ? 14.688 11.75 0.8 1 91.12 146 ASP B N 1
ATOM 2601 C CA . ASP B 1 146 ? 13.367 12.18 0.366 1 91.12 146 ASP B CA 1
ATOM 2602 C C . ASP B 1 146 ? 13.281 13.703 0.281 1 91.12 146 ASP B C 1
ATOM 2604 O O . ASP B 1 146 ? 13.805 14.406 1.146 1 91.12 146 ASP B O 1
ATOM 2608 N N . PRO B 1 147 ? 12.617 14.156 -0.753 1 93.94 147 PRO B N 1
ATOM 2609 C CA . PRO B 1 147 ? 12.422 15.602 -0.882 1 93.94 147 PRO B CA 1
ATOM 2610 C C . PRO B 1 147 ? 11.727 16.203 0.333 1 93.94 147 PRO B C 1
ATOM 2612 O O . PRO B 1 147 ? 12.008 17.359 0.696 1 93.94 147 PRO B O 1
ATOM 2615 N N . CYS B 1 148 ? 10.906 15.453 0.945 1 93.94 148 CYS B N 1
ATOM 2616 C CA . CYS B 1 148 ? 10.188 15.945 2.111 1 93.94 148 CYS B CA 1
ATOM 2617 C C . CYS B 1 148 ? 11.148 16.281 3.246 1 93.94 148 CYS B C 1
ATOM 2619 O O . CYS B 1 148 ? 10.922 17.234 3.998 1 93.94 148 CYS B O 1
ATOM 2621 N N . ALA B 1 149 ? 12.18 15.469 3.422 1 94.75 149 ALA B N 1
ATOM 2622 C CA . ALA B 1 149 ? 13.18 15.727 4.457 1 94.75 149 ALA B CA 1
ATOM 2623 C C . ALA B 1 149 ? 13.844 17.078 4.246 1 94.75 149 ALA B C 1
ATOM 2625 O O . ALA B 1 149 ? 14.07 17.828 5.203 1 94.75 149 ALA B O 1
ATOM 2626 N N . LYS B 1 150 ? 14.125 17.406 3.039 1 96.12 150 LYS B N 1
ATOM 2627 C CA . LYS B 1 150 ? 14.734 18.688 2.713 1 96.12 150 LYS B CA 1
ATOM 2628 C C . LYS B 1 150 ? 13.789 19.844 3.029 1 96.12 150 LYS B C 1
ATOM 2630 O O . LYS B 1 150 ? 14.211 20.891 3.531 1 96.12 150 LYS B O 1
ATOM 2635 N N . ARG B 1 151 ? 12.594 19.641 2.697 1 96.56 151 ARG B N 1
ATOM 2636 C CA . ARG B 1 151 ? 11.594 20.656 2.975 1 96.56 151 ARG B CA 1
ATOM 2637 C C . ARG B 1 151 ? 11.461 20.906 4.477 1 96.56 151 ARG B C 1
ATOM 2639 O O . ARG B 1 151 ? 11.375 22.047 4.922 1 96.56 151 ARG B O 1
ATOM 2646 N N . LEU B 1 152 ? 11.445 19.828 5.234 1 96.5 152 LEU B N 1
ATOM 2647 C CA . LEU B 1 152 ? 11.352 19.953 6.684 1 96.5 152 LEU B CA 1
ATOM 2648 C C . LEU B 1 152 ? 12.578 20.672 7.25 1 96.5 152 LEU B C 1
ATOM 2650 O O . LEU B 1 152 ? 12.445 21.531 8.125 1 96.5 152 LEU B O 1
ATOM 2654 N N . ALA B 1 153 ? 13.719 20.328 6.719 1 96.75 153 ALA B N 1
ATOM 2655 C CA . ALA B 1 153 ? 14.945 21 7.137 1 96.75 153 ALA B CA 1
ATOM 2656 C C . ALA B 1 153 ? 14.875 22.484 6.84 1 96.75 153 ALA B C 1
ATOM 2658 O O . ALA B 1 153 ? 15.297 23.312 7.66 1 96.75 153 ALA B O 1
ATOM 2659 N N . ASN B 1 154 ? 14.398 22.828 5.695 1 95.69 154 ASN B N 1
ATOM 2660 C CA . ASN B 1 154 ? 14.273 24.219 5.312 1 95.69 154 ASN B CA 1
ATOM 2661 C C . ASN B 1 154 ? 13.336 24.984 6.25 1 95.69 154 ASN B C 1
ATOM 2663 O O . ASN B 1 154 ? 13.57 26.156 6.551 1 95.69 154 ASN B O 1
ATOM 2667 N N . VAL B 1 155 ? 12.281 24.328 6.691 1 94.19 155 VAL B N 1
ATOM 2668 C CA . VAL B 1 155 ? 11.359 24.922 7.66 1 94.19 155 VAL B CA 1
ATOM 2669 C C . VAL B 1 155 ? 12.109 25.234 8.953 1 94.19 155 VAL B C 1
ATOM 2671 O O . VAL B 1 155 ? 11.977 26.344 9.5 1 94.19 155 VAL B O 1
ATOM 2674 N N . VAL B 1 156 ? 12.906 24.328 9.414 1 95.12 156 VAL B N 1
ATOM 2675 C CA . VAL B 1 156 ? 13.672 24.5 10.641 1 95.12 156 VAL B CA 1
ATOM 2676 C C . VAL B 1 156 ? 14.68 25.641 10.461 1 95.12 156 VAL B C 1
ATOM 2678 O O . VAL B 1 156 ? 14.805 26.5 11.328 1 95.12 156 VAL B O 1
ATOM 2681 N N . ARG B 1 157 ? 15.352 25.688 9.328 1 95.62 157 ARG B N 1
ATOM 2682 C CA . ARG B 1 157 ? 16.328 26.719 9.039 1 95.62 157 ARG B CA 1
ATOM 2683 C C . ARG B 1 157 ? 15.695 28.109 9.031 1 95.62 157 ARG B C 1
ATOM 2685 O O . ARG B 1 157 ? 16.297 29.078 9.508 1 95.62 157 ARG B O 1
ATOM 2692 N N . GLN B 1 158 ? 14.578 28.141 8.477 1 93.06 158 GLN B N 1
ATOM 2693 C CA . GLN B 1 158 ? 13.867 29.422 8.438 1 93.06 158 GLN B CA 1
ATOM 2694 C C . GLN B 1 158 ? 13.594 29.938 9.852 1 93.06 158 GLN B C 1
ATOM 2696 O O . GLN B 1 158 ? 13.703 31.141 10.102 1 93.06 158 GLN B O 1
ATOM 2701 N N . VAL B 1 159 ? 13.242 29.062 10.727 1 92.75 159 VAL B N 1
ATOM 2702 C CA . VAL B 1 159 ? 12.961 29.453 12.102 1 92.75 159 VAL B CA 1
ATOM 2703 C C . VAL B 1 159 ? 14.258 29.844 12.797 1 92.75 159 VAL B C 1
ATOM 2705 O O . VAL B 1 159 ? 14.266 30.75 13.641 1 92.75 159 VAL B O 1
ATOM 2708 N N . GLN B 1 160 ? 15.312 29.188 12.445 1 91.88 160 GLN B N 1
ATOM 2709 C CA . GLN B 1 160 ? 16.625 29.516 13 1 91.88 160 GLN B CA 1
ATOM 2710 C C . GLN B 1 160 ? 17 30.969 12.75 1 91.88 160 GLN B C 1
ATOM 2712 O O . GLN B 1 160 ? 17.688 31.594 13.562 1 91.88 160 GLN B O 1
ATOM 2717 N N . THR B 1 161 ? 16.562 31.469 11.633 1 91.56 161 THR B N 1
ATOM 2718 C CA . THR B 1 161 ? 16.891 32.844 11.289 1 91.56 161 THR B CA 1
ATOM 2719 C C . THR B 1 161 ? 16.125 33.812 12.164 1 91.56 161 THR B C 1
ATOM 2721 O O . THR B 1 161 ? 16.484 35 12.25 1 91.56 161 THR B O 1
ATOM 2724 N N . SER B 1 162 ? 15.055 33.344 12.719 1 87.12 162 SER B N 1
ATOM 2725 C CA . SER B 1 162 ? 14.305 34.125 13.695 1 87.12 162 SER B CA 1
ATOM 2726 C C . SER B 1 162 ? 14.773 33.812 15.117 1 87.12 162 SER B C 1
ATOM 2728 O O . SER B 1 162 ? 14.18 32.969 15.805 1 87.12 162 SER B O 1
ATOM 2730 N N . GLY B 1 163 ? 15.742 34.438 15.641 1 82.94 163 GLY B N 1
ATOM 2731 C CA . GLY B 1 163 ? 16.438 34.156 16.875 1 82.94 163 GLY B CA 1
ATOM 2732 C C . GLY B 1 163 ? 15.516 33.875 18.047 1 82.94 163 GLY B C 1
ATOM 2733 O O . GLY B 1 163 ? 15.594 32.812 18.672 1 82.94 163 GLY B O 1
ATOM 2734 N N . GLY B 1 164 ? 14.562 34.812 18.344 1 87.31 164 GLY B N 1
ATOM 2735 C CA . GLY B 1 164 ? 13.648 34.625 19.453 1 87.31 164 GLY B CA 1
ATOM 2736 C C . GLY B 1 164 ? 12.789 33.406 19.344 1 87.31 164 GLY B C 1
ATOM 2737 O O . GLY B 1 164 ? 12.695 32.594 20.281 1 87.31 164 GLY B O 1
ATOM 2738 N N . LEU B 1 165 ? 12.234 33.156 18.266 1 89.06 165 LEU B N 1
ATOM 2739 C CA . LEU B 1 165 ? 11.375 32 18 1 89.06 165 LEU B CA 1
ATOM 2740 C C . LEU B 1 165 ? 12.172 30.703 18.078 1 89.06 165 LEU B C 1
ATOM 2742 O O . LEU B 1 165 ? 11.688 29.703 18.625 1 89.06 165 LEU B O 1
ATOM 2746 N N . TRP B 1 166 ? 13.367 30.734 17.578 1 93.31 166 TRP B N 1
ATOM 2747 C CA . TRP B 1 166 ? 14.242 29.562 17.594 1 93.31 166 TRP B CA 1
ATOM 2748 C C . TRP B 1 166 ? 14.508 29.109 19.031 1 93.31 166 TRP B C 1
ATOM 2750 O O . TRP B 1 166 ? 14.336 27.938 19.359 1 93.31 166 TRP B O 1
ATOM 2760 N N . THR B 1 167 ? 14.93 30.047 19.812 1 92.5 167 THR B N 1
ATOM 2761 C CA . THR B 1 167 ? 15.242 29.75 21.203 1 92.5 167 THR B CA 1
ATOM 2762 C C . THR B 1 167 ? 14.023 29.172 21.922 1 92.5 167 THR B C 1
ATOM 2764 O O . THR B 1 167 ? 14.148 28.219 22.703 1 92.5 167 THR B O 1
ATOM 2767 N N . GLU B 1 168 ? 12.93 29.719 21.641 1 91.44 168 GLU B N 1
ATOM 2768 C CA . GLU B 1 168 ? 11.688 29.234 22.25 1 91.44 168 GLU B CA 1
ATOM 2769 C C . GLU B 1 168 ? 11.391 27.797 21.844 1 91.44 168 GLU B C 1
ATOM 2771 O O . GLU B 1 168 ? 10.992 26.984 22.672 1 91.44 168 GLU B O 1
ATOM 2776 N N . CYS B 1 169 ? 11.508 27.453 20.562 1 93.31 169 CYS B N 1
ATOM 2777 C CA . CYS B 1 169 ? 11.211 26.125 20.047 1 93.31 169 CYS B CA 1
ATOM 2778 C C . CYS B 1 169 ? 12.164 25.078 20.625 1 93.31 169 CYS B C 1
ATOM 2780 O O . CYS B 1 169 ? 11.734 24.016 21.078 1 93.31 169 CYS B O 1
ATOM 2782 N N . ILE B 1 170 ? 13.406 25.406 20.656 1 92.94 170 ILE B N 1
ATOM 2783 C CA . ILE B 1 170 ? 14.43 24.453 21.094 1 92.94 170 ILE B CA 1
ATOM 2784 C C . ILE B 1 170 ? 14.297 24.219 22.594 1 92.94 170 ILE B C 1
ATOM 2786 O O . ILE B 1 170 ? 14.547 23.109 23.078 1 92.94 170 ILE B O 1
ATOM 2790 N N . ALA B 1 171 ? 13.938 25.219 23.297 1 91.94 171 ALA B N 1
ATOM 2791 C CA . ALA B 1 171 ? 13.805 25.141 24.75 1 91.94 171 ALA B CA 1
ATOM 2792 C C . ALA B 1 171 ? 12.734 24.125 25.141 1 91.94 171 ALA B C 1
ATOM 2794 O O . ALA B 1 171 ? 12.789 23.531 26.219 1 91.94 171 ALA B O 1
ATOM 2795 N N . HIS B 1 172 ? 11.766 23.891 24.344 1 92.44 172 HIS B N 1
ATOM 2796 C CA . HIS B 1 172 ? 10.656 23 24.641 1 92.44 172 HIS B CA 1
ATOM 2797 C C . HIS B 1 172 ? 10.953 21.562 24.203 1 92.44 172 HIS B C 1
ATOM 2799 O O . HIS B 1 172 ? 10.195 20.641 24.516 1 92.44 172 HIS B O 1
ATOM 2805 N N . LEU B 1 173 ? 12.008 21.359 23.469 1 95.12 173 LEU B N 1
ATOM 2806 C CA . LEU B 1 173 ? 12.359 20.047 22.969 1 95.12 173 LEU B CA 1
ATOM 2807 C C . LEU B 1 173 ? 13.258 19.312 23.969 1 95.12 173 LEU B C 1
ATOM 2809 O O . LEU B 1 173 ? 14.117 19.922 24.594 1 95.12 173 LEU B O 1
ATOM 2813 N N . SER B 1 174 ? 12.945 18.031 24.156 1 96.12 174 SER B N 1
ATOM 2814 C CA . SER B 1 174 ? 13.883 17.203 24.906 1 96.12 174 SER B CA 1
ATOM 2815 C C . SER B 1 174 ? 15.25 17.156 24.234 1 96.12 174 SER B C 1
ATOM 2817 O O . SER B 1 174 ? 15.375 17.5 23.062 1 96.12 174 SER B O 1
ATOM 2819 N N . PRO B 1 175 ? 16.266 16.766 25 1 96.5 175 PRO B N 1
ATOM 2820 C CA . PRO B 1 175 ? 17.594 16.625 24.391 1 96.5 175 PRO B CA 1
ATOM 2821 C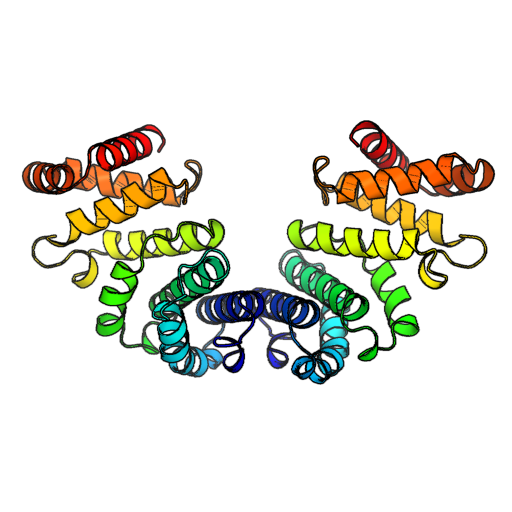 C . PRO B 1 175 ? 17.578 15.664 23.188 1 96.5 175 PRO B C 1
ATOM 2823 O O . PRO B 1 175 ? 18.281 15.906 22.203 1 96.5 175 PRO B O 1
ATOM 2826 N N . GLU B 1 176 ? 16.828 14.633 23.297 1 97.06 176 GLU B N 1
ATOM 2827 C CA . GLU B 1 176 ? 16.734 13.68 22.203 1 97.06 176 GLU B CA 1
ATOM 2828 C C . GLU B 1 176 ? 16.125 14.328 20.969 1 97.06 176 GLU B C 1
ATOM 2830 O O . GLU B 1 176 ? 16.594 14.102 19.844 1 97.06 176 GLU B O 1
ATOM 2835 N N . HIS B 1 177 ? 15.117 15.109 21.234 1 97.12 177 HIS B N 1
ATOM 2836 C CA . HIS B 1 177 ? 14.453 15.797 20.125 1 97.12 177 HIS B CA 1
ATOM 2837 C C . HIS B 1 177 ? 15.375 16.844 19.5 1 97.12 177 HIS B C 1
ATOM 2839 O O . HIS B 1 177 ? 15.375 17.016 18.281 1 97.12 177 HIS B O 1
ATOM 2845 N N . GLN B 1 178 ? 16.125 17.562 20.312 1 97 178 GLN B N 1
ATOM 2846 C CA . GLN B 1 178 ? 17.078 18.531 19.797 1 97 178 GLN B CA 1
ATOM 2847 C C . GLN B 1 178 ? 18.125 17.859 18.906 1 97 178 GLN B C 1
ATOM 2849 O O . GLN B 1 178 ? 18.469 18.375 17.844 1 97 178 GLN B O 1
ATOM 2854 N N . ALA B 1 179 ? 18.531 16.719 19.328 1 97.06 179 ALA B N 1
ATOM 2855 C CA . ALA B 1 179 ? 19.516 15.969 18.547 1 97.06 179 ALA B CA 1
ATOM 2856 C C . ALA B 1 179 ? 18.922 15.531 17.203 1 97.06 179 ALA B C 1
ATOM 2858 O O . ALA B 1 179 ? 19.625 15.539 16.188 1 97.06 179 ALA B O 1
ATOM 2859 N N . ALA B 1 180 ? 17.688 15.172 17.234 1 96.94 180 ALA B N 1
ATOM 2860 C CA . ALA B 1 180 ? 17.016 14.75 16.016 1 96.94 180 ALA B CA 1
ATOM 2861 C C . ALA B 1 180 ? 16.906 15.898 15.016 1 96.94 180 ALA B C 1
ATOM 2863 O O . ALA B 1 180 ? 17.094 15.695 13.82 1 96.94 180 ALA B O 1
ATOM 2864 N N . ILE B 1 181 ? 16.609 17.047 15.523 1 96.69 181 ILE B N 1
ATOM 2865 C CA . ILE B 1 181 ? 16.516 18.234 14.672 1 96.69 181 ILE B CA 1
ATOM 2866 C C . ILE B 1 181 ? 17.875 18.531 14.062 1 96.69 181 ILE B C 1
ATOM 2868 O O . ILE B 1 181 ? 17.969 18.828 12.867 1 96.69 181 ILE B O 1
ATOM 2872 N N . GLN B 1 182 ? 18.922 18.422 14.828 1 95.81 182 GLN B N 1
ATOM 2873 C CA . GLN B 1 182 ? 20.266 18.656 14.336 1 95.81 182 GLN B CA 1
ATOM 2874 C C . GLN B 1 182 ? 20.656 17.641 13.266 1 95.81 182 GLN B C 1
ATOM 2876 O O . GLN B 1 182 ? 21.312 17.984 12.281 1 95.81 182 GLN B O 1
ATOM 2881 N N . GLU B 1 183 ? 20.25 16.469 13.477 1 96.62 183 GLU B N 1
ATOM 2882 C CA . GLU B 1 183 ? 20.531 15.43 12.492 1 96.62 183 GLU B CA 1
ATOM 2883 C C . GLU B 1 183 ? 19.812 15.727 11.172 1 96.62 183 GLU B C 1
ATOM 2885 O O . GLU B 1 183 ? 20.391 15.547 10.094 1 96.62 183 GLU B O 1
ATOM 2890 N N . LEU B 1 184 ? 18.562 16.094 11.281 1 96.44 184 LEU B N 1
ATOM 2891 C CA . LEU B 1 184 ? 17.812 16.469 10.094 1 96.44 184 LEU B CA 1
ATOM 2892 C C . LEU B 1 184 ? 18.5 17.609 9.344 1 96.44 184 LEU B C 1
ATOM 2894 O O . LEU B 1 184 ? 18.625 17.562 8.117 1 96.44 184 LEU B O 1
ATOM 2898 N N . LEU B 1 185 ? 19 18.578 10.062 1 95.62 185 LEU B N 1
ATOM 2899 C CA . LEU B 1 185 ? 19.641 19.75 9.469 1 95.62 185 LEU B CA 1
ATOM 2900 C C . LEU B 1 185 ? 20.953 19.359 8.789 1 95.62 185 LEU B C 1
ATOM 2902 O O . LEU B 1 185 ? 21.297 19.891 7.738 1 95.62 185 LEU B O 1
ATOM 2906 N N . ASN B 1 186 ? 21.609 18.297 9.305 1 95.12 186 ASN B N 1
ATOM 2907 C CA . ASN B 1 186 ? 22.891 17.859 8.766 1 95.12 186 ASN B CA 1
ATOM 2908 C C . ASN B 1 186 ? 22.703 16.969 7.543 1 95.12 186 ASN B C 1
ATOM 2910 O O . ASN B 1 186 ? 23.625 16.812 6.746 1 95.12 186 ASN B O 1
ATOM 2914 N N . SER B 1 187 ? 21.625 16.312 7.465 1 89.62 187 SER B N 1
ATOM 2915 C CA . SER B 1 187 ? 21.406 15.312 6.418 1 89.62 187 SER B CA 1
ATOM 2916 C C . SER B 1 187 ? 20.781 15.938 5.176 1 89.62 187 SER B C 1
ATOM 2918 O O . SER B 1 187 ? 20.812 15.352 4.098 1 89.62 187 SER B O 1
ATOM 2920 N N . ALA B 1 188 ? 20.156 16.969 5.375 1 80 188 ALA B N 1
ATOM 2921 C CA . ALA B 1 188 ? 19.406 17.516 4.258 1 80 188 ALA B CA 1
ATOM 2922 C C . ALA B 1 188 ? 20.047 18.797 3.738 1 80 188 ALA B C 1
ATOM 2924 O O . ALA B 1 188 ? 20.75 19.484 4.477 1 80 188 ALA B O 1
#

Secondary structure (DSSP, 8-state):
-GGGTT-SSHHHHHHHHHHHHHHHHH--GGGHHHHHHHHHHHHHHHTSTTTTSTTTHHHHHHHHHHHHHHHHH-GGGS-HHHHHHHHHHTPPP-S-HHHHHHHHHHHHHHHHTT-HHHH-GGGTTHHHHHHHHHHHHHTT-S-TTSHHHHHHHHHHHHHHTSHHHHHHHHHTS-HHHHHHHHHHHHH-/-GGGTT-SSHHHHHHHHHHHHHHHHH--GGGHHHHHHHHHHHHHHHTSTTTTSTTTHHHHHHHHHHHHHHHHH-GGGS-HHHHHHHHHHTPPP-S-HHHHHHHHHHHHHHHHTT-HHHH-GGGTTHHHHHHHHHHHHHTT-S-TTSHHHHHHHHHHHHHHTSHHHHHHHHHTS-HHHHHHHHHHHHH-

Nearest PDB structures (foldseek):
  6xte-assembly1_A  TM=9.660E-01  e=2.787E-20  Homo sapiens
  6xu2-assembly1_A  TM=9.689E-01  e=2.787E-20  Homo sapiens
  9im6-assembly1_A  TM=9.790E-01  e=4.713E-18  Homo sapiens
  5vch-assembly1_A  TM=7.371E-01  e=3.486E-02  Kluyveromyces lactis
  5vch-assembly2_B  TM=6.798E-01  e=4.167E-02  Kluyveromyces lactis

pLDDT: mean 95.25, std 3.25, range [80.0, 98.81]

InterPro domains:
  IPR000357 HEAT repeat [PF02985] (2-26)
  IPR011989 Armadillo-like helical [G3DSA:1.25.10.10] (1-186)
  IPR016024 Armadillo-type fold [SSF48371] (2-140)
  IPR040122 Importin beta family [PTHR10527] (5-160)
  IPR040928 Importin repeat [PF18816] (96-143)

Solvent-accessible surface area (backbone atoms only — not comparable to full-atom values): 19179 Å² total; per-residue (Å²): 71,72,82,32,41,74,42,91,40,39,66,42,13,22,34,23,21,45,34,52,19,42,32,33,62,65,40,62,79,87,41,43,66,56,54,40,64,35,48,65,52,38,50,50,43,53,65,38,93,61,21,75,38,88,79,26,31,57,22,25,44,28,24,54,34,18,53,49,30,29,47,70,57,36,42,89,49,49,64,47,83,71,48,47,65,56,55,58,68,65,51,54,46,63,76,46,41,76,51,21,41,54,46,51,41,51,51,48,53,41,58,77,64,63,35,58,83,69,32,32,80,94,47,67,33,43,40,60,51,49,48,31,52,12,52,22,48,70,52,56,15,50,54,60,86,37,70,54,38,37,52,53,30,50,54,52,51,57,39,54,73,37,58,72,63,30,54,55,31,55,69,73,39,53,72,68,37,50,51,25,45,52,48,43,51,71,60,72,70,71,84,33,42,75,42,92,40,40,66,43,13,23,34,24,21,45,32,52,20,42,32,32,63,64,38,61,79,88,40,42,66,54,54,42,63,35,48,66,52,38,50,50,43,54,66,37,92,60,21,75,38,88,80,26,30,56,23,25,44,28,24,53,35,19,52,50,30,29,48,70,58,36,40,88,49,47,64,48,82,71,48,47,65,56,55,58,67,66,51,54,45,64,76,47,39,75,50,21,42,54,46,49,42,51,50,48,54,41,58,75,66,62,35,58,82,70,32,33,79,94,48,67,32,43,40,59,51,48,48,32,52,12,51,22,49,69,54,57,16,52,54,58,86,38,70,54,37,37,53,52,29,51,55,53,52,56,38,55,73,39,58,73,61,30,54,56,32,55,69,73,41,51,72,70,36,49,51,25,45,51,48,44,52,71,61,70